Protein AF-A0A3N5PEW4-F1 (afdb_monomer_lite)

Secondary structure (DSSP, 8-state):
----PPPPPHHHHHHHHHHHHHHHHHHHHHHHHGGGS-SEEEEEE-TTS-EEEEEE--HHHHTHHHHHHHHHHHHHHHHHHHHHHHHHHT--SS--HHHHHHHHHHHHHHHHHHHHHHHHHHHHHHHHHHHHHHHHHT-SS--HHHHHHHHHHHHHHHHHHHHHHHHHTSS--------GGGEETTTEE--SS---SEEE-TTSSSEEEBTT-HHHHHHHHHHHIIIIIHHHHHHHHHHT-

Foldseek 3Di:
DDPPQDDQDPLLVVLVVLLVVLLVLLLVVLVVCLVLFDQKFQPDADPVFARPDIDGDDPLVLCLLSLVSVLLCVLLVVQLVVLSVVLRVLDDPDQDPLNVLSNVLSSLVSSLSSNLSSLVSNLSSLVSVQSSVCRNVVGDDSDDVNVVSVVVSVVVNVVSVVVSQVSLPPVQPPQPCDPCVQDPPQFAGEDLPDPDQWHQGPVSGDIHGHPNDPVNVVSVVVSCCSNPVVSVVSVCVSRVD

Structure (mmCIF, N/CA/C/O backbone):
data_AF-A0A3N5PEW4-F1
#
_entry.id   AF-A0A3N5PEW4-F1
#
loop_
_atom_site.group_PDB
_atom_site.id
_atom_site.type_symbol
_atom_site.label_atom_id
_atom_site.label_alt_id
_atom_site.label_comp_id
_atom_site.label_asym_id
_atom_site.label_entity_id
_atom_site.label_seq_id
_atom_site.pdbx_PDB_ins_code
_atom_site.Cartn_x
_atom_site.Cartn_y
_atom_site.Cartn_z
_atom_site.occupancy
_atom_site.B_iso_or_equiv
_atom_site.auth_seq_id
_atom_site.auth_comp_id
_atom_site.auth_asym_id
_atom_site.auth_atom_id
_atom_site.pdbx_PDB_model_num
ATOM 1 N N . MET A 1 1 ? 0.145 23.133 33.705 1.00 36.31 1 MET A N 1
ATOM 2 C CA . MET A 1 1 ? -0.109 21.674 33.757 1.00 36.31 1 MET A CA 1
ATOM 3 C C . MET A 1 1 ? -0.030 21.116 32.338 1.00 36.31 1 MET A C 1
ATOM 5 O O . MET A 1 1 ? -0.973 21.253 31.570 1.00 36.31 1 MET A O 1
ATOM 9 N N . ILE A 1 2 ? 1.135 20.597 31.940 1.00 36.56 2 ILE A N 1
ATOM 10 C CA . ILE A 1 2 ? 1.383 20.111 30.574 1.00 36.56 2 ILE A CA 1
ATOM 11 C C . ILE A 1 2 ? 0.463 18.908 30.330 1.00 36.56 2 ILE A C 1
ATOM 13 O O . ILE A 1 2 ? 0.595 17.880 30.999 1.00 36.56 2 ILE A O 1
ATOM 17 N N . LYS A 1 3 ? -0.501 19.036 29.406 1.00 39.94 3 LYS A N 1
ATOM 18 C CA . LYS A 1 3 ? -1.305 17.907 28.917 1.00 39.94 3 LYS A CA 1
ATOM 19 C C . LYS A 1 3 ? -0.317 16.845 28.429 1.00 39.94 3 LYS A C 1
ATOM 21 O O . LYS A 1 3 ? 0.238 16.990 27.349 1.00 39.94 3 LYS A O 1
ATOM 26 N N . ARG A 1 4 ? -0.078 15.784 29.215 1.00 42.97 4 ARG A N 1
ATOM 27 C CA . ARG A 1 4 ? 0.597 14.570 28.726 1.00 42.97 4 ARG A CA 1
ATOM 28 C C . ARG A 1 4 ? -0.186 14.103 27.499 1.00 42.97 4 ARG A C 1
ATOM 30 O O . ARG A 1 4 ? -1.317 13.636 27.649 1.00 42.97 4 ARG A O 1
ATOM 37 N N . ILE A 1 5 ? 0.374 14.348 26.319 1.00 50.00 5 ILE A N 1
ATOM 38 C CA . ILE A 1 5 ? -0.124 13.884 25.027 1.00 50.00 5 ILE A CA 1
ATOM 39 C C . ILE A 1 5 ? 0.005 12.363 25.070 1.00 50.00 5 ILE A C 1
ATOM 41 O O . ILE A 1 5 ? 1.109 11.850 25.271 1.00 50.00 5 ILE A O 1
ATOM 45 N N . TYR A 1 6 ? -1.110 11.640 24.962 1.00 53.56 6 TYR A N 1
ATOM 46 C CA . TYR A 1 6 ? -1.037 10.190 24.807 1.00 53.56 6 TYR A CA 1
ATOM 47 C C . TYR A 1 6 ? -0.422 9.900 23.442 1.00 53.56 6 TYR A C 1
ATOM 49 O O . TYR A 1 6 ? -0.909 10.374 22.416 1.00 53.56 6 TYR A O 1
ATOM 57 N N . ARG A 1 7 ? 0.712 9.199 23.466 1.00 65.44 7 ARG A N 1
ATOM 58 C CA . ARG A 1 7 ? 1.509 8.906 22.279 1.00 65.44 7 ARG A CA 1
ATOM 59 C C . ARG A 1 7 ? 0.838 7.778 21.483 1.00 65.44 7 ARG A C 1
ATOM 61 O O . ARG A 1 7 ? 0.265 6.883 22.109 1.00 65.44 7 ARG A O 1
ATOM 68 N N . PRO A 1 8 ? 0.893 7.810 20.139 1.00 76.50 8 PRO A N 1
ATOM 69 C CA . PRO A 1 8 ? 0.523 6.657 19.322 1.00 76.50 8 PRO A CA 1
ATOM 70 C C . PRO A 1 8 ? 1.253 5.399 19.811 1.00 76.50 8 PRO A C 1
ATOM 72 O O . PRO A 1 8 ? 2.342 5.491 20.388 1.00 76.50 8 PRO A O 1
ATOM 75 N N . THR A 1 9 ? 0.646 4.227 19.607 1.00 83.38 9 THR A N 1
ATOM 76 C CA . THR A 1 9 ? 1.264 2.961 20.018 1.00 83.38 9 THR A CA 1
ATOM 77 C C . THR A 1 9 ? 2.584 2.747 19.275 1.00 83.38 9 THR A C 1
ATOM 79 O O . THR A 1 9 ? 2.791 3.280 18.181 1.00 83.38 9 THR A O 1
ATOM 82 N N . SER A 1 10 ? 3.489 1.95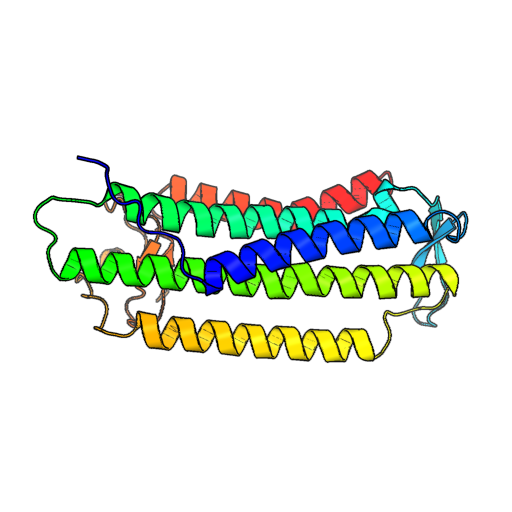1 19.849 1.00 87.00 10 SER A N 1
ATOM 83 C CA . SER A 1 10 ? 4.760 1.606 19.196 1.00 87.00 10 SER A CA 1
ATOM 84 C C . SER A 1 10 ? 4.546 0.962 17.825 1.00 87.00 10 SER A C 1
ATOM 86 O O . SER A 1 10 ? 5.296 1.247 16.900 1.00 87.00 10 SER A O 1
ATOM 88 N N . LEU A 1 11 ? 3.488 0.163 17.668 1.00 87.25 11 LEU A N 1
ATOM 89 C CA . LEU A 1 11 ? 3.113 -0.461 16.398 1.00 87.25 11 LEU A CA 1
ATOM 90 C C . LEU A 1 11 ? 2.545 0.540 15.384 1.00 87.25 11 LEU A C 1
ATOM 92 O O . LEU A 1 11 ? 2.833 0.428 14.197 1.00 87.25 11 LEU A O 1
ATOM 96 N N . THR A 1 12 ? 1.801 1.555 15.836 1.00 88.94 12 THR A N 1
ATOM 97 C CA . THR A 1 12 ? 1.366 2.661 14.966 1.00 88.94 12 THR A CA 1
ATOM 98 C C . THR A 1 12 ? 2.580 3.428 14.441 1.00 88.94 12 THR A C 1
ATOM 100 O O . THR A 1 12 ? 2.690 3.685 13.244 1.00 88.94 12 THR A O 1
ATOM 103 N N . LEU A 1 13 ? 3.525 3.753 15.330 1.00 91.12 13 LEU A N 1
ATOM 104 C CA . LEU A 1 13 ? 4.777 4.423 14.971 1.00 91.12 13 LEU A CA 1
ATOM 105 C C . LEU A 1 13 ? 5.636 3.569 14.034 1.00 91.12 13 LEU A C 1
ATOM 107 O O . LEU A 1 13 ? 6.176 4.099 13.067 1.00 91.12 13 LEU A O 1
ATOM 111 N N . LEU A 1 14 ? 5.718 2.260 14.288 1.00 93.38 14 LEU A N 1
ATOM 112 C CA . LEU A 1 14 ? 6.386 1.307 13.407 1.00 93.38 14 LEU A CA 1
ATOM 113 C C . LEU A 1 14 ? 5.752 1.319 12.015 1.00 93.38 14 LEU A C 1
ATOM 115 O O . LEU A 1 14 ? 6.472 1.467 11.037 1.00 93.38 14 LEU A O 1
ATOM 119 N N . GLY A 1 15 ? 4.420 1.246 11.922 1.00 92.38 15 GLY A N 1
ATOM 120 C CA . GLY A 1 15 ? 3.710 1.305 10.645 1.00 92.38 15 GLY A CA 1
ATOM 121 C C . GLY A 1 15 ? 4.015 2.587 9.866 1.00 92.38 15 GLY A C 1
ATOM 122 O O . GLY A 1 15 ? 4.364 2.527 8.689 1.00 92.38 15 GLY A O 1
ATOM 123 N N . VAL A 1 16 ? 3.977 3.747 10.529 1.00 94.06 16 VAL A N 1
ATOM 124 C CA . VAL A 1 16 ? 4.334 5.037 9.909 1.00 94.06 16 VAL A CA 1
ATOM 125 C C . VAL A 1 16 ? 5.795 5.058 9.449 1.00 94.06 16 VAL A C 1
ATOM 127 O O . VAL A 1 16 ? 6.074 5.475 8.325 1.00 94.06 16 VAL A O 1
ATOM 130 N N . ALA A 1 17 ? 6.727 4.579 10.274 1.00 95.94 17 ALA A N 1
ATOM 131 C CA . ALA A 1 17 ? 8.140 4.502 9.912 1.00 95.94 17 ALA A CA 1
ATOM 132 C C . ALA A 1 17 ? 8.368 3.581 8.702 1.00 95.94 17 ALA A C 1
ATOM 134 O O . ALA A 1 17 ? 9.095 3.950 7.781 1.00 95.94 17 ALA A O 1
ATOM 135 N N . THR A 1 18 ? 7.700 2.424 8.657 1.00 96.19 18 THR A N 1
ATOM 136 C CA . THR A 1 18 ? 7.747 1.495 7.520 1.00 96.19 18 THR A CA 1
ATOM 137 C C . THR A 1 18 ? 7.199 2.130 6.245 1.00 96.19 18 THR A C 1
ATOM 139 O O . THR A 1 18 ? 7.818 1.977 5.198 1.00 96.19 18 THR A O 1
ATOM 142 N N . ILE A 1 19 ? 6.093 2.880 6.313 1.00 96.81 19 ILE A N 1
ATOM 143 C CA . ILE A 1 19 ? 5.529 3.608 5.161 1.00 96.81 19 ILE A CA 1
ATOM 144 C C . ILE A 1 19 ? 6.549 4.604 4.599 1.00 96.81 19 ILE A C 1
ATOM 146 O O . ILE A 1 19 ? 6.823 4.594 3.400 1.00 96.81 19 ILE A O 1
ATOM 150 N N . ILE A 1 20 ? 7.147 5.432 5.463 1.00 97.38 20 ILE A N 1
ATOM 151 C CA . ILE A 1 20 ? 8.135 6.443 5.055 1.00 97.38 20 ILE A CA 1
ATOM 152 C C . ILE A 1 20 ? 9.374 5.775 4.448 1.00 97.38 20 ILE A C 1
ATOM 154 O O . ILE A 1 20 ? 9.846 6.199 3.390 1.00 97.38 20 ILE A O 1
ATOM 158 N N . ALA A 1 21 ? 9.881 4.717 5.087 1.00 97.88 21 ALA A N 1
ATOM 159 C CA . ALA A 1 21 ? 11.038 3.973 4.604 1.00 97.88 21 ALA A CA 1
ATOM 160 C C . ALA A 1 21 ? 10.758 3.301 3.251 1.00 97.88 21 ALA A C 1
ATOM 162 O O . ALA A 1 21 ? 11.583 3.390 2.344 1.00 97.88 21 ALA A O 1
ATOM 163 N N . ALA A 1 22 ? 9.582 2.687 3.087 1.00 97.75 22 ALA A N 1
ATOM 164 C CA . ALA A 1 22 ? 9.178 2.035 1.847 1.00 97.75 22 ALA A CA 1
ATOM 165 C C . ALA A 1 22 ? 9.058 3.034 0.690 1.00 97.75 22 ALA A C 1
ATOM 167 O O . ALA A 1 22 ? 9.625 2.787 -0.373 1.00 97.75 22 ALA A O 1
ATOM 168 N N . ILE A 1 23 ? 8.393 4.176 0.899 1.00 98.25 23 ILE A N 1
ATOM 169 C CA . ILE A 1 23 ? 8.276 5.235 -0.117 1.00 98.25 23 ILE A CA 1
ATOM 170 C C . ILE A 1 23 ? 9.661 5.760 -0.502 1.00 98.25 23 ILE A C 1
ATOM 172 O O . ILE A 1 23 ? 10.005 5.794 -1.682 1.00 98.25 23 ILE A O 1
ATOM 176 N N . SER A 1 24 ? 10.485 6.108 0.488 1.00 98.19 24 SER A N 1
ATOM 177 C CA . SER A 1 24 ? 11.827 6.656 0.247 1.00 98.19 24 SER A CA 1
ATOM 178 C C . SER A 1 24 ? 12.721 5.661 -0.496 1.00 98.19 24 SER A C 1
ATOM 180 O O . SER A 1 24 ? 13.389 6.027 -1.462 1.00 98.19 24 SER A O 1
ATOM 182 N N . GLY A 1 25 ? 12.694 4.387 -0.092 1.00 98.00 25 GLY A N 1
ATOM 183 C CA . GLY A 1 25 ? 13.442 3.318 -0.750 1.00 98.00 25 GLY A CA 1
ATOM 184 C C . GLY A 1 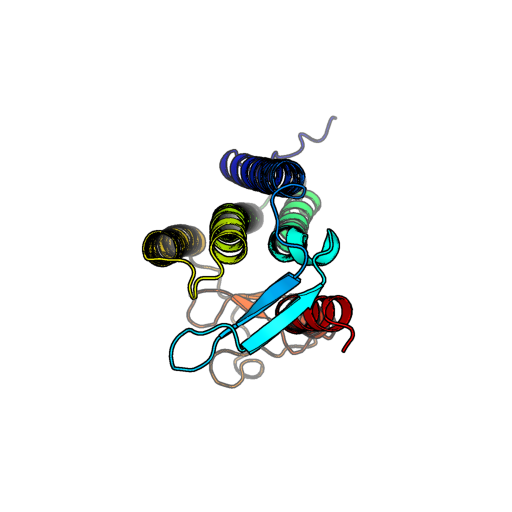25 ? 12.965 3.057 -2.178 1.00 98.00 25 GLY A C 1
ATOM 185 O O . GLY A 1 25 ? 13.787 2.875 -3.070 1.00 98.00 25 GLY A O 1
ATOM 186 N N . THR A 1 26 ? 11.652 3.111 -2.416 1.00 98.06 26 THR A N 1
ATOM 187 C CA . THR A 1 26 ? 11.056 2.930 -3.750 1.00 98.06 26 THR A CA 1
ATOM 188 C C . THR A 1 26 ? 11.459 4.066 -4.690 1.00 98.06 26 THR A C 1
ATOM 190 O O . THR A 1 26 ? 11.905 3.808 -5.807 1.00 98.06 26 THR A O 1
ATOM 193 N N . ILE A 1 27 ? 11.389 5.318 -4.224 1.00 97.94 27 ILE A N 1
ATOM 194 C CA . ILE A 1 27 ? 11.850 6.494 -4.978 1.00 97.94 27 ILE A CA 1
ATOM 195 C C . ILE A 1 27 ? 13.339 6.362 -5.315 1.00 97.94 27 ILE A C 1
ATOM 197 O O . ILE A 1 27 ? 13.714 6.480 -6.481 1.00 97.94 27 ILE A O 1
ATOM 201 N N . GLY A 1 28 ? 14.182 6.080 -4.316 1.00 97.38 28 GLY A N 1
ATOM 202 C CA . GLY A 1 28 ? 15.626 5.935 -4.513 1.00 97.38 28 GLY A CA 1
ATOM 203 C C . GLY A 1 28 ? 15.976 4.816 -5.495 1.00 97.38 28 GLY A C 1
ATOM 204 O O . GLY A 1 28 ? 16.810 5.008 -6.379 1.00 97.38 28 GLY A O 1
ATOM 205 N N . TYR A 1 29 ? 15.292 3.674 -5.393 1.00 97.56 29 TYR A N 1
ATOM 206 C CA . TYR A 1 29 ? 15.468 2.549 -6.306 1.00 97.56 29 TYR A CA 1
ATOM 207 C C . TYR A 1 29 ? 15.093 2.907 -7.750 1.00 97.56 29 TYR A C 1
ATOM 209 O O . TYR A 1 29 ? 15.888 2.669 -8.660 1.00 97.56 29 TYR A O 1
ATOM 217 N N . ILE A 1 30 ? 13.919 3.512 -7.968 1.00 96.50 30 ILE A N 1
ATOM 218 C CA . ILE A 1 30 ? 13.454 3.879 -9.314 1.00 96.50 30 ILE A CA 1
ATOM 219 C C . ILE A 1 30 ? 14.383 4.920 -9.937 1.00 96.50 30 ILE A C 1
ATOM 221 O O . ILE A 1 30 ? 14.814 4.736 -11.072 1.00 96.50 30 ILE A O 1
ATOM 225 N N . ILE A 1 31 ? 14.750 5.974 -9.202 1.00 95.75 31 ILE A N 1
ATOM 226 C CA . ILE A 1 31 ? 15.661 7.013 -9.706 1.00 95.75 31 ILE A CA 1
ATOM 227 C C . ILE A 1 31 ? 17.029 6.413 -10.053 1.00 95.75 31 ILE A C 1
ATOM 229 O O . ILE A 1 31 ? 17.570 6.708 -11.115 1.00 95.75 31 ILE A O 1
ATOM 233 N N . GLY A 1 32 ? 17.562 5.523 -9.210 1.00 96.25 32 GLY A N 1
ATOM 234 C CA . GLY A 1 32 ? 18.841 4.855 -9.466 1.00 96.25 32 GLY A CA 1
ATOM 235 C C . GLY A 1 32 ? 18.823 3.914 -10.676 1.00 96.25 32 GLY A C 1
ATOM 236 O O . GLY A 1 32 ? 19.865 3.676 -11.283 1.00 96.25 32 GLY A O 1
ATOM 237 N N . ARG A 1 33 ? 17.653 3.380 -11.051 1.00 95.25 33 ARG A N 1
ATOM 238 C CA . ARG A 1 33 ? 17.483 2.489 -12.211 1.00 95.25 33 ARG A CA 1
ATOM 239 C C . ARG A 1 33 ? 16.970 3.188 -13.465 1.00 95.25 33 ARG A C 1
ATOM 241 O O . ARG A 1 33 ? 17.093 2.611 -14.542 1.00 95.25 33 ARG A O 1
ATOM 248 N N . ALA A 1 34 ? 16.458 4.411 -13.353 1.00 91.31 34 ALA A N 1
ATOM 249 C CA . ALA A 1 34 ? 15.891 5.162 -14.467 1.00 91.31 34 ALA A CA 1
ATOM 250 C C . ALA A 1 34 ? 16.826 5.285 -15.691 1.00 91.31 34 ALA A C 1
ATOM 252 O O . ALA A 1 34 ? 16.330 5.107 -16.801 1.00 91.31 34 ALA A O 1
ATOM 253 N N . PRO A 1 35 ? 18.156 5.491 -15.549 1.00 92.25 35 PRO A N 1
ATOM 254 C CA . PRO A 1 35 ? 19.057 5.561 -16.705 1.00 92.25 35 PRO A CA 1
ATOM 255 C C . PRO A 1 35 ? 19.196 4.246 -17.485 1.00 92.25 35 PRO A C 1
ATOM 257 O O . PRO A 1 35 ? 19.596 4.262 -18.643 1.00 92.25 35 PRO A O 1
ATOM 260 N N . ALA A 1 36 ? 18.893 3.111 -16.849 1.00 91.62 36 ALA A N 1
ATOM 261 C CA . ALA A 1 36 ? 18.979 1.781 -17.447 1.00 91.62 36 ALA A CA 1
ATOM 262 C C . ALA A 1 36 ? 17.628 1.288 -17.993 1.00 91.62 36 ALA A C 1
ATOM 264 O O . ALA A 1 36 ? 17.507 0.112 -18.342 1.00 91.62 36 ALA A O 1
ATOM 265 N N . LEU A 1 37 ? 16.599 2.141 -18.007 1.00 93.25 37 LEU A N 1
ATOM 266 C CA . LEU A 1 37 ? 15.317 1.813 -18.617 1.00 93.25 37 LEU A CA 1
ATOM 267 C C . LEU A 1 37 ? 15.388 1.997 -20.140 1.00 93.25 37 LEU A C 1
ATOM 269 O O . LEU A 1 37 ? 16.001 2.957 -20.614 1.00 93.25 37 LEU A O 1
ATOM 273 N N . PRO A 1 38 ? 14.733 1.121 -20.920 1.00 93.50 38 PRO A N 1
ATOM 274 C CA . PRO A 1 38 ? 14.576 1.334 -22.353 1.00 93.50 38 PRO A CA 1
ATOM 275 C C . PRO A 1 38 ? 13.818 2.634 -22.657 1.00 93.50 38 PRO A C 1
ATOM 277 O O . PRO A 1 38 ? 13.021 3.107 -21.849 1.00 93.50 38 PRO A O 1
ATOM 280 N N . SER A 1 39 ? 14.021 3.200 -23.851 1.00 93.12 39 SER A N 1
ATOM 281 C CA . SER A 1 39 ? 13.349 4.440 -24.282 1.00 93.12 39 SER A CA 1
ATOM 282 C C . SER A 1 39 ? 11.830 4.290 -24.448 1.00 93.12 39 SER A C 1
ATOM 284 O O . SER A 1 39 ? 11.098 5.283 -24.393 1.00 93.12 39 SER A O 1
ATOM 286 N N . VAL A 1 40 ? 11.358 3.055 -24.629 1.00 93.94 40 VAL A N 1
ATOM 287 C CA . VAL A 1 40 ? 9.947 2.674 -24.698 1.00 93.94 40 VAL A CA 1
ATOM 288 C C . VAL A 1 40 ? 9.669 1.547 -23.712 1.00 93.94 40 VAL A C 1
ATOM 290 O O . VAL A 1 40 ? 10.457 0.616 -23.591 1.00 93.94 40 VAL A O 1
ATOM 293 N N . LEU A 1 41 ? 8.556 1.636 -22.996 1.00 93.44 41 LEU A N 1
ATOM 294 C CA . LEU A 1 41 ? 8.159 0.685 -21.965 1.00 93.44 41 LEU A CA 1
ATOM 295 C C . LEU A 1 41 ? 6.919 -0.079 -22.435 1.00 93.44 41 LEU A C 1
ATOM 297 O O . LEU A 1 41 ? 5.955 0.569 -22.859 1.00 93.44 41 LEU A O 1
ATOM 301 N N . PRO A 1 42 ? 6.902 -1.419 -22.353 1.00 92.00 42 PRO A N 1
ATOM 302 C CA . PRO A 1 42 ? 5.697 -2.188 -22.620 1.00 92.00 42 PRO A CA 1
ATOM 303 C C . PRO A 1 42 ? 4.658 -1.931 -21.522 1.00 92.00 42 PRO A C 1
ATOM 305 O O . PRO A 1 42 ? 4.972 -1.941 -20.325 1.00 92.00 42 PRO A O 1
ATOM 308 N N . VAL A 1 43 ? 3.417 -1.685 -21.942 1.00 88.81 43 VAL A N 1
ATOM 309 C CA . VAL A 1 43 ? 2.259 -1.441 -21.058 1.00 88.81 43 VAL A CA 1
ATOM 310 C C . VAL A 1 43 ? 1.136 -2.453 -21.262 1.00 88.81 43 VAL A C 1
ATOM 312 O O . VAL A 1 43 ? 0.244 -2.551 -20.423 1.00 88.81 43 VAL A O 1
ATOM 315 N N . HIS A 1 44 ? 1.186 -3.214 -22.354 1.00 88.38 44 HIS A N 1
ATOM 316 C CA . HIS A 1 44 ? 0.279 -4.314 -22.645 1.00 88.38 44 HIS A CA 1
ATOM 317 C C . HIS A 1 44 ? 1.061 -5.450 -23.306 1.00 88.38 44 HIS A C 1
ATOM 319 O O . HIS A 1 44 ? 2.066 -5.211 -23.982 1.00 88.38 44 HIS A O 1
ATOM 325 N N . PHE A 1 45 ? 0.596 -6.668 -23.059 1.00 87.94 45 PHE A N 1
ATOM 326 C CA . PHE A 1 45 ? 1.087 -7.886 -23.679 1.00 87.94 45 PHE A CA 1
ATOM 327 C C . PHE A 1 45 ? -0.125 -8.643 -24.211 1.00 87.94 45 PHE A C 1
ATOM 329 O O . PHE A 1 45 ? -1.163 -8.685 -23.543 1.00 87.94 45 PHE A O 1
ATOM 336 N N . ASP A 1 46 ? -0.001 -9.223 -25.396 1.00 89.06 46 ASP A N 1
ATOM 337 C CA . ASP A 1 46 ? -1.041 -10.065 -25.968 1.00 89.06 46 ASP A CA 1
ATOM 338 C C . ASP A 1 46 ? -1.164 -11.412 -25.224 1.00 89.06 46 ASP A C 1
ATOM 340 O O . ASP A 1 46 ? -0.510 -11.684 -24.214 1.00 89.06 46 ASP A O 1
ATOM 344 N N . HIS A 1 47 ? -2.050 -12.272 -25.719 1.00 89.31 47 HIS A N 1
ATOM 345 C CA . HIS A 1 47 ? -2.307 -13.596 -25.154 1.00 89.31 47 HIS A CA 1
ATOM 346 C C . HIS A 1 47 ? -1.125 -14.571 -25.295 1.00 89.31 47 HIS A C 1
ATOM 348 O O . HIS A 1 47 ? -1.081 -15.564 -24.569 1.00 89.31 47 HIS A O 1
ATOM 354 N N . GLU A 1 48 ? -0.172 -14.290 -26.186 1.00 90.00 48 GLU A N 1
ATOM 355 C CA . GLU A 1 48 ? 1.073 -15.047 -26.345 1.00 90.00 48 GLU A CA 1
ATOM 356 C C . GLU A 1 48 ? 2.192 -14.503 -25.436 1.00 90.00 48 GLU A C 1
ATOM 358 O O . GLU A 1 48 ? 3.266 -15.097 -25.337 1.00 90.00 48 GLU A O 1
ATOM 363 N N . GLY A 1 49 ? 1.935 -13.402 -24.717 1.00 85.06 49 GLY A N 1
ATOM 364 C CA . GLY A 1 49 ? 2.894 -12.752 -23.827 1.00 85.06 49 GLY A CA 1
ATOM 365 C C . GLY A 1 49 ? 3.862 -11.818 -24.553 1.00 85.06 49 GLY A C 1
ATOM 366 O O . GLY A 1 49 ? 4.875 -11.421 -23.971 1.00 85.06 49 GLY A O 1
ATOM 367 N N . ILE A 1 50 ? 3.566 -11.451 -25.801 1.00 88.81 50 ILE A N 1
ATOM 368 C CA . ILE A 1 50 ? 4.377 -10.545 -26.611 1.00 88.81 50 ILE A CA 1
ATOM 369 C C . ILE A 1 50 ? 3.894 -9.113 -26.382 1.00 88.81 50 ILE A C 1
ATOM 371 O O . ILE A 1 50 ? 2.698 -8.830 -26.355 1.00 88.81 50 ILE A O 1
ATOM 375 N N . ALA A 1 51 ? 4.835 -8.190 -26.180 1.00 90.44 51 ALA A N 1
ATOM 376 C CA . ALA A 1 51 ? 4.504 -6.783 -26.004 1.00 90.44 51 ALA A CA 1
ATOM 377 C C . ALA A 1 51 ? 3.991 -6.182 -27.322 1.00 90.44 51 ALA A C 1
ATOM 379 O O . ALA A 1 51 ? 4.733 -6.095 -28.301 1.00 90.44 51 ALA A O 1
ATOM 380 N N . ASP A 1 52 ? 2.740 -5.728 -27.326 1.00 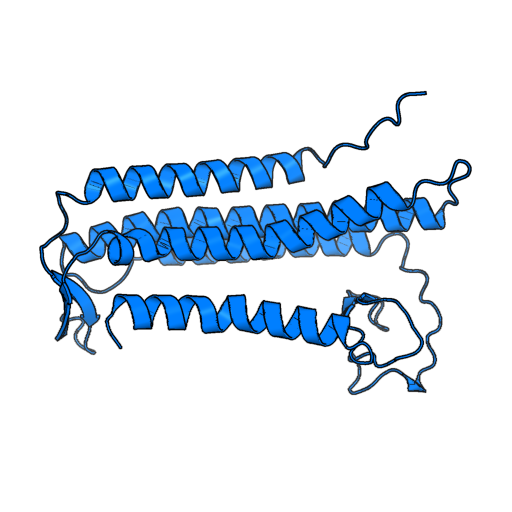90.62 52 ASP A N 1
ATOM 381 C CA . ASP A 1 52 ? 2.051 -5.158 -28.489 1.00 90.62 52 ASP A CA 1
ATOM 382 C C . ASP A 1 52 ? 1.726 -3.660 -28.312 1.00 90.62 52 ASP A C 1
ATOM 384 O O . ASP A 1 52 ? 1.519 -2.945 -29.296 1.00 90.62 52 ASP A O 1
ATOM 388 N N . ARG A 1 53 ? 1.741 -3.145 -27.072 1.00 90.75 53 ARG A N 1
ATOM 389 C CA . ARG A 1 53 ? 1.552 -1.720 -26.759 1.00 90.75 53 ARG A CA 1
ATOM 390 C C . ARG A 1 53 ? 2.690 -1.166 -25.917 1.00 90.75 53 ARG A C 1
ATOM 392 O O . ARG A 1 53 ? 3.033 -1.698 -24.859 1.00 90.75 53 ARG A O 1
ATOM 399 N N . PHE A 1 54 ? 3.189 -0.010 -26.343 1.00 92.69 54 PHE A N 1
ATOM 400 C CA . PHE A 1 54 ? 4.325 0.667 -25.732 1.00 92.69 54 PHE A CA 1
ATOM 401 C C . PHE A 1 54 ? 4.018 2.132 -25.444 1.00 92.69 54 PHE A C 1
ATOM 403 O O . PHE A 1 54 ? 3.256 2.778 -26.162 1.00 92.69 54 PHE A O 1
ATOM 410 N N . VAL A 1 55 ? 4.676 2.668 -24.423 1.00 92.69 55 VAL A N 1
ATOM 411 C CA . VAL A 1 55 ? 4.682 4.097 -24.101 1.00 92.69 55 VAL A CA 1
ATOM 412 C C . VAL A 1 55 ? 6.119 4.605 -24.038 1.00 92.69 55 VAL A C 1
ATOM 414 O O . VAL A 1 55 ? 7.037 3.854 -23.713 1.00 92.69 55 VAL A O 1
ATOM 417 N N . ARG A 1 56 ? 6.347 5.886 -24.331 1.00 94.00 56 ARG A N 1
ATOM 418 C CA . ARG A 1 56 ? 7.669 6.499 -24.143 1.00 94.00 56 ARG A CA 1
ATOM 419 C C . ARG A 1 56 ? 8.024 6.516 -22.658 1.00 94.00 56 ARG A C 1
ATOM 421 O O . ARG A 1 56 ? 7.228 6.971 -21.841 1.00 94.00 56 ARG A O 1
ATOM 428 N N . ALA A 1 57 ? 9.229 6.070 -22.317 1.00 91.69 57 ALA A N 1
ATOM 429 C CA . ALA A 1 57 ? 9.708 6.117 -20.945 1.00 91.69 57 ALA A CA 1
ATOM 430 C C . ALA A 1 57 ? 9.760 7.562 -20.433 1.00 91.69 57 ALA A C 1
ATOM 432 O O . ALA A 1 57 ? 10.250 8.472 -21.105 1.00 91.69 57 ALA A O 1
ATOM 433 N N . SER A 1 58 ? 9.257 7.768 -19.221 1.00 91.56 58 SER A N 1
ATOM 434 C CA . SER A 1 58 ? 9.337 9.041 -18.514 1.00 91.56 58 SER A CA 1
ATOM 435 C C . SER A 1 58 ? 9.361 8.791 -17.008 1.00 91.56 58 SER A C 1
ATOM 437 O O . SER A 1 58 ? 8.859 7.769 -16.533 1.00 91.56 58 SER A O 1
ATOM 439 N N . TYR A 1 59 ? 9.931 9.725 -16.241 1.00 90.75 59 TYR A N 1
ATOM 440 C CA . TYR A 1 59 ? 9.951 9.620 -14.778 1.00 90.75 59 TYR A CA 1
ATOM 441 C C . TYR A 1 59 ? 8.552 9.436 -14.171 1.00 90.75 59 TYR A C 1
ATOM 443 O O . TYR A 1 59 ? 8.402 8.555 -13.326 1.00 90.75 59 TYR A O 1
ATOM 451 N N . PRO A 1 60 ? 7.510 10.178 -14.598 1.00 89.88 60 PRO A N 1
ATOM 452 C CA . PRO A 1 60 ? 6.169 9.989 -14.055 1.00 89.88 60 PRO A CA 1
ATOM 453 C C . PRO A 1 60 ? 5.595 8.581 -14.285 1.00 89.88 60 PRO A C 1
ATOM 455 O O . PRO A 1 60 ? 4.949 8.050 -13.383 1.00 89.88 60 PRO A O 1
ATOM 458 N N . ILE A 1 61 ? 5.883 7.955 -15.434 1.00 89.50 61 ILE A N 1
ATOM 459 C CA . ILE A 1 61 ? 5.477 6.570 -15.739 1.00 89.50 61 ILE A CA 1
ATOM 460 C C . ILE A 1 61 ? 6.266 5.573 -14.884 1.00 89.50 61 ILE A C 1
ATOM 462 O O . ILE A 1 61 ? 5.688 4.666 -14.288 1.00 89.50 61 ILE A O 1
ATOM 466 N N . ALA A 1 62 ? 7.581 5.763 -14.758 1.00 91.62 62 ALA A N 1
ATOM 467 C CA . ALA A 1 62 ? 8.417 4.896 -13.930 1.00 91.62 62 ALA A CA 1
ATOM 468 C C . ALA A 1 62 ? 8.028 4.955 -12.438 1.00 91.62 62 ALA A C 1
ATOM 470 O O . ALA A 1 62 ? 8.159 3.965 -11.722 1.00 91.62 62 ALA A O 1
ATOM 471 N N . LEU A 1 63 ? 7.513 6.101 -11.978 1.00 93.31 63 LEU A N 1
ATOM 472 C CA . LEU A 1 63 ? 7.101 6.358 -10.595 1.00 93.31 63 LEU A CA 1
ATOM 473 C C . LEU A 1 63 ? 5.653 5.945 -10.272 1.00 93.31 63 LEU A C 1
ATOM 475 O O . LEU A 1 63 ? 5.200 6.210 -9.160 1.00 93.31 63 LEU A O 1
ATOM 479 N N . VAL A 1 64 ? 4.929 5.254 -11.162 1.00 90.06 64 VAL A N 1
ATOM 480 C CA . VAL A 1 64 ? 3.568 4.738 -10.881 1.00 90.06 64 VAL A CA 1
ATOM 481 C C . VAL A 1 64 ? 3.446 4.019 -9.525 1.00 90.06 64 VAL A C 1
ATOM 483 O O . VAL A 1 64 ? 2.527 4.356 -8.774 1.00 90.06 64 VAL A O 1
ATOM 486 N N . PRO A 1 65 ? 4.367 3.118 -9.122 1.00 92.38 65 PRO A N 1
ATOM 487 C CA . PRO A 1 65 ? 4.307 2.496 -7.797 1.00 92.38 65 PRO A CA 1
ATOM 488 C C . PRO A 1 65 ? 4.375 3.507 -6.647 1.00 92.38 65 PRO A C 1
ATOM 490 O O . PRO A 1 65 ? 3.691 3.336 -5.642 1.00 92.38 65 PRO A O 1
ATOM 493 N N . VAL A 1 66 ? 5.147 4.587 -6.801 1.00 95.94 66 VAL A N 1
ATOM 494 C CA . VAL A 1 66 ? 5.258 5.661 -5.801 1.00 95.94 66 VAL A CA 1
ATOM 495 C C . VAL A 1 66 ? 3.960 6.452 -5.718 1.00 95.94 66 VAL A C 1
ATOM 497 O O . VAL A 1 66 ? 3.503 6.744 -4.615 1.00 95.94 66 VAL A O 1
ATOM 500 N N . TRP A 1 67 ? 3.319 6.754 -6.850 1.00 91.88 67 TRP A N 1
ATOM 501 C CA . TRP A 1 67 ? 2.007 7.403 -6.845 1.00 91.88 67 TRP A CA 1
ATOM 502 C C . TRP A 1 67 ? 0.979 6.566 -6.080 1.00 91.88 67 TRP A C 1
ATOM 504 O O . TRP A 1 67 ? 0.293 7.095 -5.208 1.00 91.88 67 TRP A O 1
ATOM 514 N N . ILE A 1 68 ? 0.954 5.249 -6.310 1.00 88.31 68 ILE A N 1
ATOM 515 C CA . ILE A 1 68 ? 0.089 4.322 -5.569 1.00 88.31 68 ILE A CA 1
ATOM 516 C C . ILE A 1 68 ? 0.443 4.320 -4.074 1.00 88.31 68 ILE A C 1
ATOM 518 O O . ILE A 1 68 ? -0.455 4.406 -3.235 1.00 88.31 68 ILE A O 1
ATOM 522 N N . GLN A 1 69 ? 1.730 4.270 -3.713 1.00 94.81 69 GLN A N 1
ATOM 523 C CA . GLN A 1 69 ? 2.162 4.337 -2.313 1.00 94.81 69 GLN A CA 1
ATOM 524 C C . GLN A 1 69 ? 1.706 5.620 -1.623 1.00 94.81 69 GLN A C 1
ATOM 526 O O . GLN A 1 69 ? 1.200 5.551 -0.505 1.00 94.81 69 GLN A O 1
ATOM 531 N N . LEU A 1 70 ? 1.866 6.774 -2.276 1.00 95.06 70 LEU A N 1
ATOM 532 C CA . LEU A 1 70 ? 1.440 8.064 -1.740 1.00 95.06 70 LEU A CA 1
ATOM 533 C C . LEU A 1 70 ? -0.076 8.091 -1.551 1.00 95.06 70 LEU A C 1
ATOM 535 O O . LEU A 1 70 ? -0.538 8.455 -0.475 1.00 95.06 70 LEU A O 1
ATOM 539 N N . THR A 1 71 ? -0.850 7.621 -2.532 1.00 88.94 71 THR A N 1
ATOM 540 C CA . THR A 1 71 ? -2.309 7.525 -2.415 1.00 88.94 71 THR A CA 1
ATOM 541 C C . THR A 1 71 ? -2.728 6.639 -1.241 1.00 88.94 71 THR A C 1
ATOM 543 O O . THR A 1 71 ? -3.527 7.068 -0.407 1.00 88.94 71 THR A O 1
ATOM 546 N N . LEU A 1 72 ? -2.164 5.433 -1.118 1.00 88.94 72 LEU A N 1
ATOM 547 C CA . LEU A 1 72 ? -2.460 4.524 -0.006 1.00 88.94 72 LEU A CA 1
ATOM 548 C C . LEU A 1 72 ? -2.058 5.137 1.343 1.00 88.94 72 LEU A C 1
ATOM 550 O O . LEU A 1 72 ? -2.843 5.109 2.292 1.00 88.94 72 LEU A O 1
ATOM 554 N N . ALA A 1 73 ? -0.865 5.730 1.427 1.00 93.12 73 ALA A N 1
ATOM 555 C CA . ALA A 1 73 ? -0.368 6.375 2.636 1.00 93.12 73 ALA A CA 1
ATOM 556 C C . ALA A 1 73 ? -1.252 7.556 3.058 1.00 93.12 73 ALA A C 1
ATOM 558 O O . ALA A 1 73 ? -1.560 7.691 4.241 1.00 93.12 73 ALA A O 1
ATOM 559 N N . THR A 1 74 ? -1.718 8.377 2.115 1.00 90.12 74 THR A N 1
ATOM 560 C CA . THR A 1 74 ? -2.645 9.480 2.394 1.00 90.12 74 THR A CA 1
ATOM 561 C C . THR A 1 74 ? -4.001 8.959 2.862 1.00 90.12 74 THR A C 1
ATOM 563 O O . THR A 1 74 ? -4.511 9.418 3.884 1.00 90.12 74 THR A O 1
ATOM 566 N N . VAL A 1 75 ? -4.586 7.978 2.173 1.00 86.44 75 VAL A N 1
ATOM 567 C CA . VAL A 1 75 ? -5.903 7.431 2.537 1.00 86.44 75 VAL A CA 1
ATOM 568 C C . VAL A 1 75 ? -5.864 6.792 3.922 1.00 86.44 75 VAL A C 1
ATOM 570 O O . VAL A 1 75 ? -6.622 7.180 4.806 1.00 86.44 75 VAL A O 1
ATOM 573 N N . PHE A 1 76 ? -4.954 5.857 4.171 1.00 87.81 76 PHE A N 1
ATOM 574 C CA . PHE A 1 76 ? -4.900 5.209 5.478 1.00 87.81 76 PHE A CA 1
ATOM 575 C C . PHE A 1 76 ? -4.372 6.136 6.575 1.00 87.81 76 PHE A C 1
ATOM 577 O O . PHE A 1 76 ? -4.855 6.084 7.707 1.00 87.81 76 PHE A O 1
ATOM 584 N N . GLY A 1 77 ? -3.423 7.015 6.249 1.00 87.62 77 GLY A N 1
ATOM 585 C CA . GLY A 1 77 ? -2.869 7.997 7.175 1.00 87.62 77 GLY A CA 1
ATOM 586 C C . GLY A 1 77 ? -3.906 9.014 7.640 1.00 87.62 77 GLY A C 1
ATOM 587 O O . GLY A 1 77 ? -3.939 9.345 8.823 1.00 87.62 77 GLY A O 1
ATOM 588 N N . THR A 1 78 ? -4.807 9.459 6.759 1.00 83.56 78 THR A N 1
ATOM 589 C CA . THR A 1 78 ? -5.919 10.342 7.148 1.00 83.56 78 THR A CA 1
ATOM 590 C C . THR A 1 78 ? -6.916 9.625 8.052 1.00 83.56 78 THR A C 1
ATOM 592 O O . THR A 1 78 ? -7.295 10.182 9.080 1.00 83.56 78 THR A O 1
ATOM 595 N N . ILE A 1 79 ? -7.284 8.375 7.753 1.00 81.25 79 ILE A N 1
ATOM 596 C CA . ILE A 1 79 ? -8.188 7.593 8.612 1.00 81.25 79 ILE A CA 1
ATOM 597 C C . ILE A 1 79 ? -7.558 7.373 9.996 1.00 81.25 79 ILE A C 1
ATOM 599 O O . ILE A 1 79 ? -8.184 7.679 11.014 1.00 81.25 79 ILE A O 1
ATOM 603 N N . ALA A 1 80 ? -6.308 6.905 10.052 1.00 84.25 80 ALA A N 1
ATOM 604 C CA . ALA A 1 80 ? -5.582 6.724 11.307 1.00 84.25 80 ALA A CA 1
ATOM 605 C C . ALA A 1 80 ? -5.424 8.055 12.063 1.00 84.25 80 ALA A C 1
ATOM 607 O O . ALA A 1 80 ? -5.673 8.118 13.266 1.00 84.25 80 ALA A O 1
ATOM 608 N N . GLY A 1 81 ? -5.095 9.140 11.359 1.00 79.19 81 GLY A N 1
ATOM 609 C CA . GLY A 1 81 ? -4.954 10.482 11.918 1.00 79.19 81 GLY A CA 1
ATOM 610 C C . GLY A 1 81 ? -6.247 11.015 12.532 1.00 79.19 81 GLY A C 1
ATOM 611 O O . GLY A 1 81 ? -6.220 11.538 13.644 1.00 79.19 81 GLY A O 1
ATOM 612 N N . VAL A 1 82 ? -7.393 10.822 11.871 1.00 78.38 82 VAL A N 1
ATOM 613 C CA . VAL A 1 82 ? -8.711 11.196 12.410 1.00 78.38 82 VAL A CA 1
ATOM 614 C C . VAL A 1 82 ? -9.024 10.400 13.674 1.00 78.38 82 VAL A C 1
ATOM 616 O O . VAL A 1 82 ? -9.473 10.982 14.664 1.00 78.38 82 VAL A O 1
ATOM 619 N N . LEU A 1 83 ? -8.765 9.089 13.684 1.00 78.12 83 LEU A N 1
ATOM 620 C CA . LEU A 1 83 ? -8.976 8.255 14.869 1.00 78.12 83 LEU A CA 1
ATOM 621 C C . LEU A 1 83 ? -8.109 8.733 16.040 1.00 78.12 83 LEU A C 1
ATOM 623 O O . LEU A 1 83 ? -8.632 8.982 17.126 1.00 78.12 83 LEU A O 1
ATOM 627 N N . LEU A 1 84 ? -6.815 8.958 15.805 1.00 78.50 84 LEU A N 1
ATOM 628 C CA . LEU A 1 84 ? -5.886 9.478 16.810 1.00 78.50 84 LEU A CA 1
ATOM 629 C C . LEU A 1 84 ? -6.294 10.874 17.301 1.00 78.50 84 LEU A C 1
ATOM 631 O O . LEU A 1 84 ? -6.309 11.112 18.507 1.00 78.50 84 LEU A O 1
ATOM 635 N N . TYR A 1 85 ? -6.701 11.781 16.414 1.00 75.00 85 TYR A N 1
ATOM 636 C CA . TYR A 1 85 ? -7.182 13.110 16.795 1.00 75.00 85 TYR A CA 1
ATOM 637 C C . TYR A 1 85 ? -8.407 13.030 17.717 1.00 75.00 85 TYR A C 1
ATOM 639 O O . TYR A 1 85 ? -8.437 13.660 18.777 1.00 75.00 85 TYR A O 1
ATOM 647 N N . ARG A 1 86 ? -9.395 12.184 17.390 1.00 69.75 86 ARG A N 1
ATOM 648 C CA . ARG A 1 86 ? -10.595 12.008 18.229 1.00 69.75 86 ARG A CA 1
ATOM 649 C C . ARG A 1 86 ? -10.272 11.461 19.619 1.00 69.75 86 ARG A C 1
ATOM 651 O O . ARG A 1 86 ? -10.943 11.849 20.577 1.00 69.75 86 ARG A O 1
ATOM 658 N N . THR A 1 87 ? -9.236 10.628 19.756 1.00 67.19 87 THR A N 1
ATOM 659 C CA . THR A 1 87 ? -8.787 10.153 21.079 1.00 67.19 87 THR A CA 1
ATOM 660 C C . THR A 1 87 ? -8.242 11.272 21.965 1.00 67.19 87 THR A C 1
ATOM 662 O O . THR A 1 87 ? -8.357 11.187 23.186 1.00 67.19 87 THR A O 1
ATOM 665 N N . GLN A 1 88 ? -7.685 12.335 21.377 1.00 65.00 88 GLN A N 1
ATOM 666 C CA . GLN A 1 88 ? -7.083 13.442 22.124 1.00 65.00 88 GLN A CA 1
ATOM 667 C C . GLN A 1 88 ? -8.132 14.449 22.614 1.00 65.00 88 GLN A C 1
ATOM 669 O O . GLN A 1 88 ? -7.998 14.995 23.713 1.00 65.00 88 GLN A O 1
ATOM 674 N N . THR A 1 89 ? -9.190 14.675 21.830 1.00 57.06 89 THR A N 1
ATOM 675 C CA . THR A 1 89 ? -10.222 15.687 22.118 1.00 57.06 89 THR A CA 1
ATOM 676 C C . THR A 1 89 ? -11.215 15.253 23.206 1.00 57.06 89 THR A C 1
ATOM 678 O O . THR A 1 89 ? -11.775 16.105 23.887 1.00 57.06 89 THR A O 1
ATOM 681 N N . ARG A 1 90 ? -11.402 13.948 23.454 1.00 56.66 90 ARG A N 1
ATOM 682 C CA . ARG A 1 90 ? -12.349 13.413 24.464 1.00 56.66 90 ARG A CA 1
ATOM 683 C C . ARG A 1 90 ? -11.852 13.422 25.925 1.00 56.66 90 ARG A C 1
ATOM 685 O O . ARG A 1 90 ? -12.426 12.751 26.776 1.00 56.66 90 ARG A O 1
ATOM 692 N N . ARG A 1 91 ? -10.790 14.165 26.246 1.00 54.25 91 ARG A N 1
ATOM 693 C CA . ARG A 1 91 ? -10.190 14.167 27.591 1.00 54.25 91 ARG A CA 1
ATOM 694 C C . ARG A 1 91 ? -10.993 15.026 28.580 1.00 54.25 91 ARG A C 1
ATOM 696 O O . ARG A 1 91 ? -10.792 16.237 28.627 1.00 54.25 91 ARG A O 1
ATOM 703 N N . SER A 1 92 ? -11.807 14.390 29.421 1.00 53.06 92 SER A N 1
ATOM 704 C CA . SER A 1 92 ? -12.415 15.003 30.617 1.00 53.06 92 SER A CA 1
ATOM 705 C C . SER A 1 92 ? -11.602 14.676 31.877 1.00 53.06 92 SER A C 1
ATOM 707 O O . SER A 1 92 ? -10.949 13.636 31.941 1.00 53.06 92 SER A O 1
ATOM 709 N N . ALA A 1 93 ? -11.599 15.569 32.876 1.00 53.59 93 ALA A N 1
ATOM 710 C CA . ALA A 1 93 ? -10.835 15.397 34.125 1.00 53.59 93 ALA A CA 1
ATOM 711 C C . ALA A 1 93 ? -11.317 14.206 34.983 1.00 53.59 93 ALA A C 1
ATOM 713 O O . ALA A 1 93 ? -10.544 13.666 35.770 1.00 53.59 93 ALA A O 1
ATOM 714 N N . VAL A 1 94 ? -12.561 13.769 34.770 1.00 56.31 94 VAL A N 1
ATOM 715 C CA . VAL A 1 94 ? -13.140 12.519 35.269 1.00 56.31 94 VAL A CA 1
ATOM 716 C C . VAL A 1 94 ? -13.501 11.696 34.030 1.00 56.31 94 VAL A C 1
ATOM 718 O O . VAL A 1 94 ? -14.385 12.083 33.269 1.00 56.31 94 VAL A O 1
ATOM 721 N N . GLU A 1 95 ? -12.742 10.635 33.747 1.00 59.19 95 GLU A N 1
ATOM 722 C CA . GLU A 1 95 ? -12.942 9.795 32.558 1.00 59.19 95 GLU A CA 1
ATOM 723 C C . GLU A 1 95 ? -13.713 8.533 32.966 1.00 59.19 95 GLU A C 1
ATOM 725 O O . GLU A 1 95 ? -13.170 7.654 33.639 1.00 59.19 95 GLU A O 1
ATOM 730 N N . ASP A 1 96 ? -14.987 8.452 32.575 1.00 64.56 96 ASP A N 1
ATOM 731 C CA . ASP A 1 96 ? -15.805 7.255 32.781 1.00 64.56 96 ASP A CA 1
ATOM 732 C C . ASP A 1 96 ? -15.177 6.023 32.112 1.00 64.56 96 ASP A C 1
ATOM 734 O O . ASP A 1 96 ? -14.555 6.109 31.045 1.00 64.56 96 ASP A O 1
ATOM 738 N N . LYS A 1 97 ? -15.401 4.840 32.704 1.00 64.62 97 LYS A N 1
ATOM 739 C CA . LYS A 1 97 ? -14.902 3.551 32.182 1.00 64.62 97 LYS A CA 1
ATOM 740 C C . LYS A 1 97 ? -15.275 3.333 30.706 1.00 64.62 97 LYS A C 1
ATOM 742 O O . LYS A 1 97 ? -14.458 2.823 29.944 1.00 64.62 97 LYS A O 1
ATOM 747 N N . VAL A 1 98 ? -16.470 3.772 30.301 1.00 63.88 98 VAL A N 1
ATOM 748 C CA . VAL A 1 98 ? -16.978 3.675 28.920 1.00 63.88 98 VAL A CA 1
ATOM 749 C C . VAL A 1 98 ? -16.148 4.531 27.956 1.00 63.88 98 VAL A C 1
ATOM 751 O O . VAL A 1 98 ? -15.694 4.039 26.924 1.00 63.88 98 VAL A O 1
ATOM 754 N N . THR A 1 99 ? -15.864 5.785 28.317 1.00 66.25 99 THR A N 1
ATOM 755 C CA . THR A 1 99 ? -15.065 6.713 27.498 1.00 66.25 99 THR A CA 1
ATOM 756 C C . THR A 1 99 ? -13.632 6.212 27.313 1.00 66.25 99 THR A C 1
ATOM 758 O O . THR A 1 99 ? -13.080 6.293 26.212 1.00 66.25 99 THR A O 1
ATOM 761 N N . ARG A 1 100 ? -13.042 5.624 28.362 1.00 68.50 100 ARG A N 1
ATOM 762 C CA . ARG A 1 100 ? -11.710 5.008 28.294 1.00 68.50 100 ARG A CA 1
ATOM 763 C C . ARG A 1 100 ? -11.674 3.816 27.333 1.00 68.50 100 ARG A C 1
ATOM 765 O O . ARG A 1 100 ? -10.763 3.721 26.513 1.00 68.50 100 ARG A O 1
ATOM 772 N N . GLN A 1 101 ? -12.677 2.946 27.395 1.00 69.12 101 GLN A N 1
ATOM 773 C CA . GLN A 1 101 ? -12.790 1.769 26.534 1.00 69.12 101 GLN A CA 1
ATOM 774 C C . GLN A 1 101 ? -12.990 2.142 25.055 1.00 69.12 101 GLN A C 1
ATOM 776 O O . GLN A 1 101 ? -12.362 1.562 24.171 1.00 69.12 101 GLN A O 1
ATOM 781 N N . GLU A 1 102 ? -13.822 3.144 24.761 1.00 68.94 102 GLU A N 1
ATOM 782 C CA . GLU A 1 102 ? -13.989 3.662 23.397 1.00 68.94 102 GLU A CA 1
ATOM 783 C C . GLU A 1 102 ? -12.682 4.234 22.833 1.00 68.94 102 GLU A C 1
ATOM 785 O O . GLU A 1 102 ? -12.374 4.037 21.656 1.00 68.94 102 GLU A O 1
ATOM 790 N N . ARG A 1 103 ? -11.878 4.892 23.673 1.00 72.44 103 ARG A N 1
ATOM 791 C CA . ARG A 1 103 ? -10.569 5.425 23.286 1.00 72.44 103 ARG A CA 1
ATOM 792 C C . ARG A 1 103 ? -9.573 4.319 22.939 1.00 72.44 103 ARG A C 1
ATOM 794 O O . ARG A 1 103 ? -8.901 4.411 21.915 1.00 72.44 103 ARG A O 1
ATOM 801 N N . GLU A 1 104 ? -9.483 3.280 23.765 1.00 75.69 104 GLU A N 1
ATOM 802 C CA 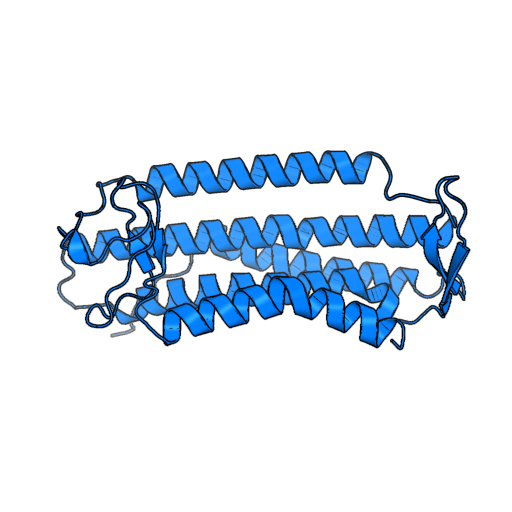. GLU A 1 104 ? -8.595 2.132 23.529 1.00 75.69 104 GLU A CA 1
ATOM 803 C C . GLU A 1 104 ? -8.945 1.418 22.212 1.00 75.69 104 GLU A C 1
ATOM 805 O O . GLU A 1 104 ? -8.052 1.102 21.426 1.00 75.69 104 GLU A O 1
ATOM 810 N N . ARG A 1 105 ? -10.238 1.293 21.885 1.00 74.50 105 ARG A N 1
ATOM 811 C CA . ARG A 1 105 ? -10.695 0.775 20.583 1.00 74.50 105 ARG A CA 1
ATOM 812 C C . ARG A 1 105 ? -10.239 1.630 19.403 1.00 74.50 105 ARG A C 1
ATOM 814 O O . ARG A 1 105 ? -9.803 1.083 18.395 1.00 74.50 105 ARG A O 1
ATOM 821 N N . MET A 1 106 ? -10.325 2.956 19.515 1.00 74.81 106 MET A N 1
ATOM 822 C CA . MET A 1 106 ? -9.874 3.865 18.453 1.00 74.81 106 MET A CA 1
ATOM 823 C C . MET A 1 106 ? -8.360 3.789 18.235 1.00 74.81 106 MET A C 1
ATOM 825 O O . MET A 1 106 ? -7.920 3.820 17.090 1.00 74.81 106 MET A O 1
ATOM 829 N N . LEU A 1 107 ? -7.570 3.652 19.307 1.00 80.56 107 LEU A N 1
ATOM 830 C CA . LEU A 1 107 ? -6.119 3.463 19.211 1.00 80.56 107 LEU A CA 1
ATOM 831 C C . LEU A 1 107 ? -5.767 2.139 18.522 1.00 80.56 107 LEU A C 1
ATOM 833 O O . LEU A 1 107 ? -4.926 2.130 17.630 1.00 80.56 107 LEU A O 1
ATOM 837 N N . MET A 1 108 ? -6.445 1.044 18.877 1.00 79.75 108 MET A N 1
ATOM 838 C CA . MET A 1 108 ? -6.231 -0.263 18.241 1.00 79.75 108 MET A CA 1
ATOM 839 C C . MET A 1 108 ? -6.677 -0.277 16.775 1.00 79.75 108 MET A C 1
ATOM 841 O O . MET A 1 108 ? -6.016 -0.881 15.935 1.00 79.75 108 MET A O 1
ATOM 845 N N . ALA A 1 109 ? -7.768 0.421 16.444 1.00 80.81 109 ALA A N 1
ATOM 846 C CA . ALA A 1 109 ? -8.202 0.595 15.062 1.00 80.81 109 ALA A CA 1
ATOM 847 C C . ALA A 1 109 ? -7.187 1.418 14.252 1.00 80.81 109 ALA A C 1
ATOM 849 O O . ALA A 1 109 ? -6.818 1.010 13.153 1.00 80.81 109 ALA A O 1
ATOM 850 N N . ALA A 1 110 ? -6.697 2.535 14.801 1.00 84.81 110 ALA A N 1
ATOM 851 C CA . ALA A 1 110 ? -5.658 3.345 14.167 1.00 84.81 110 ALA A CA 1
ATOM 852 C C . ALA A 1 110 ? -4.377 2.532 13.943 1.00 84.81 110 ALA A C 1
ATOM 854 O O . ALA A 1 110 ? -3.808 2.577 12.857 1.00 84.81 110 ALA A O 1
ATOM 855 N N . GLU A 1 111 ? -3.976 1.731 14.928 1.00 88.56 111 GLU A N 1
ATOM 856 C CA . GLU A 1 111 ? -2.832 0.833 14.818 1.00 88.56 111 GLU A CA 1
ATOM 857 C C . GLU A 1 111 ? -3.016 -0.208 13.708 1.00 88.56 111 GLU A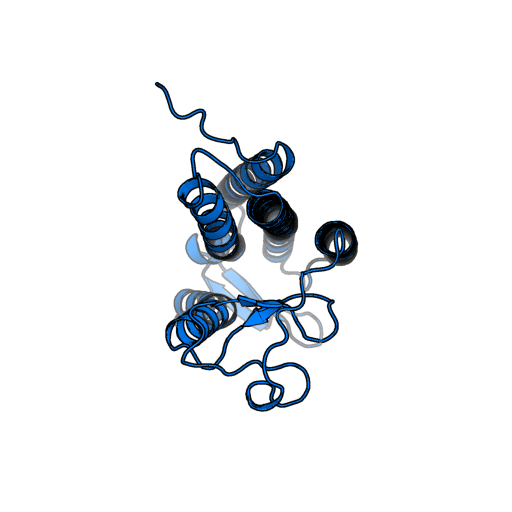 C 1
ATOM 859 O O . GLU A 1 111 ? -2.138 -0.362 12.861 1.00 88.56 111 GLU A O 1
ATOM 864 N N . ALA A 1 112 ? -4.157 -0.900 13.677 1.00 85.19 112 ALA A N 1
ATOM 865 C CA . ALA A 1 112 ? -4.457 -1.887 12.644 1.00 85.19 112 ALA A CA 1
ATOM 866 C C . ALA A 1 112 ? -4.439 -1.258 11.245 1.00 85.19 112 ALA A C 1
ATOM 868 O O . ALA A 1 112 ? -3.855 -1.821 10.322 1.00 85.19 112 ALA A O 1
ATOM 869 N N . ILE A 1 113 ? -5.007 -0.059 11.099 1.00 87.00 113 ILE A N 1
ATOM 870 C CA . ILE A 1 113 ? -4.985 0.703 9.847 1.00 87.00 113 ILE A CA 1
ATOM 871 C C . ILE A 1 113 ? -3.554 1.075 9.455 1.00 87.00 113 ILE A C 1
ATOM 873 O O . ILE A 1 113 ? -3.180 0.892 8.299 1.00 87.00 113 ILE A O 1
ATOM 877 N N . SER A 1 114 ? -2.732 1.552 10.393 1.00 90.75 114 SER A N 1
ATOM 878 C CA . SER A 1 114 ? -1.328 1.877 10.124 1.00 90.75 114 SER A CA 1
ATOM 879 C C . SER A 1 114 ? -0.508 0.650 9.721 1.00 90.75 114 SER A C 1
ATOM 881 O O . SER A 1 114 ? 0.336 0.758 8.835 1.00 90.75 114 SER A O 1
ATOM 883 N N . LEU A 1 115 ? -0.766 -0.520 10.312 1.00 90.69 115 LEU A N 1
ATOM 884 C CA . LEU A 1 115 ? -0.104 -1.773 9.933 1.00 90.69 115 LEU A CA 1
ATOM 885 C C . LEU A 1 115 ? -0.557 -2.272 8.555 1.00 90.69 115 LEU A C 1
ATOM 887 O O . LEU A 1 115 ? 0.285 -2.654 7.747 1.00 90.69 115 LEU A O 1
ATOM 891 N N . LEU A 1 116 ? -1.858 -2.225 8.252 1.00 88.69 116 LEU A N 1
ATOM 892 C CA . LEU A 1 116 ? -2.380 -2.568 6.923 1.00 88.69 116 LEU A CA 1
ATOM 893 C C . LEU A 1 116 ? -1.790 -1.651 5.849 1.00 88.69 116 LEU A C 1
ATOM 895 O O . LEU A 1 116 ? -1.320 -2.127 4.817 1.00 88.69 116 LEU A O 1
ATOM 899 N N . ALA A 1 117 ? -1.749 -0.348 6.118 1.00 92.69 117 ALA A N 1
ATOM 900 C CA . ALA A 1 117 ? -1.119 0.622 5.238 1.00 92.69 117 ALA A CA 1
ATOM 901 C C . ALA A 1 117 ? 0.359 0.297 5.011 1.00 92.69 117 ALA A C 1
ATOM 903 O O . ALA A 1 117 ? 0.804 0.267 3.869 1.00 92.69 117 ALA A O 1
ATOM 904 N N . ALA A 1 118 ? 1.106 -0.009 6.075 1.00 95.62 118 ALA A N 1
ATOM 905 C CA . ALA A 1 118 ? 2.511 -0.381 5.976 1.00 95.62 118 ALA A CA 1
ATOM 906 C C . ALA A 1 118 ? 2.732 -1.632 5.116 1.00 95.62 118 ALA A C 1
ATOM 908 O O . ALA A 1 118 ? 3.615 -1.617 4.263 1.00 95.62 118 ALA A O 1
ATOM 909 N N . ILE A 1 119 ? 1.910 -2.676 5.281 1.00 94.06 119 ILE A N 1
ATOM 910 C CA . ILE A 1 119 ? 1.981 -3.907 4.475 1.00 94.06 119 ILE A CA 1
ATOM 911 C C . ILE A 1 119 ? 1.803 -3.584 2.989 1.00 94.06 119 ILE A C 1
ATOM 913 O O . ILE A 1 119 ? 2.649 -3.945 2.171 1.00 94.06 119 ILE A O 1
ATOM 917 N N . TRP A 1 120 ? 0.724 -2.884 2.632 1.00 93.38 120 TRP A N 1
ATOM 918 C CA . TRP A 1 120 ? 0.391 -2.636 1.229 1.00 93.38 120 TRP A CA 1
ATOM 919 C C . TRP A 1 120 ? 1.293 -1.585 0.576 1.00 93.38 120 TRP A C 1
ATOM 921 O O . TRP A 1 120 ? 1.644 -1.742 -0.591 1.00 93.38 120 TRP A O 1
ATOM 931 N N . VAL A 1 121 ? 1.744 -0.565 1.314 1.00 95.94 121 VAL A N 1
ATOM 932 C CA . VAL A 1 121 ? 2.743 0.408 0.835 1.00 95.94 121 VAL A CA 1
ATOM 933 C C . VAL A 1 121 ? 4.101 -0.265 0.624 1.00 95.94 121 VAL A C 1
ATOM 935 O O . VAL A 1 121 ? 4.734 -0.042 -0.408 1.00 95.94 121 VAL A O 1
ATOM 938 N N . ALA A 1 122 ? 4.548 -1.122 1.547 1.00 96.06 122 ALA A N 1
ATOM 939 C CA . ALA A 1 122 ? 5.794 -1.871 1.383 1.00 96.06 122 ALA A CA 1
ATOM 940 C C . ALA A 1 122 ? 5.727 -2.839 0.192 1.00 96.06 122 ALA A C 1
ATOM 942 O O . ALA A 1 122 ? 6.684 -2.936 -0.575 1.00 96.06 122 ALA A O 1
ATOM 943 N N . PHE A 1 123 ? 4.579 -3.489 -0.023 1.00 94.81 123 PHE A N 1
ATOM 944 C CA . PHE A 1 123 ? 4.353 -4.366 -1.173 1.00 94.81 123 PHE A CA 1
ATOM 945 C C . PHE A 1 123 ? 4.513 -3.642 -2.521 1.00 94.81 123 PHE A C 1
ATOM 947 O O . PHE A 1 123 ? 5.073 -4.209 -3.460 1.00 94.81 123 PHE A O 1
ATOM 954 N N . GLN A 1 124 ? 4.126 -2.363 -2.619 1.00 94.94 124 GLN A N 1
ATOM 955 C CA . GLN A 1 124 ? 4.386 -1.559 -3.824 1.00 94.94 124 GLN A CA 1
ATOM 956 C C . GLN A 1 124 ? 5.889 -1.352 -4.098 1.00 94.94 124 GLN A C 1
ATOM 958 O O . GLN A 1 124 ? 6.286 -1.172 -5.248 1.00 94.94 124 GLN A O 1
ATOM 963 N N . GLY A 1 125 ? 6.744 -1.433 -3.073 1.00 95.06 125 GLY A N 1
ATOM 964 C CA . GLY A 1 125 ? 8.195 -1.440 -3.258 1.00 95.06 125 GLY A CA 1
ATOM 965 C C . GLY A 1 125 ? 8.648 -2.662 -4.058 1.00 95.06 125 GLY A C 1
ATOM 966 O O . GLY A 1 125 ? 9.395 -2.523 -5.026 1.00 95.06 125 GLY A O 1
ATOM 967 N N . LEU A 1 126 ? 8.119 -3.852 -3.749 1.00 94.25 126 LEU A N 1
ATOM 968 C CA . LEU A 1 126 ? 8.368 -5.050 -4.557 1.00 94.25 126 LEU A CA 1
ATOM 969 C C . LEU A 1 126 ? 7.799 -4.900 -5.973 1.00 94.25 126 LEU A C 1
ATOM 971 O O . LEU A 1 126 ? 8.486 -5.253 -6.931 1.00 94.25 126 LEU A O 1
ATOM 975 N N . LEU A 1 127 ? 6.592 -4.338 -6.123 1.00 93.25 127 LEU A N 1
ATOM 976 C CA . LEU A 1 127 ? 6.030 -4.039 -7.445 1.00 93.25 127 LEU A CA 1
ATOM 977 C C . LEU A 1 127 ? 7.004 -3.196 -8.282 1.00 93.25 127 LEU A C 1
ATOM 979 O O . LEU A 1 127 ? 7.236 -3.529 -9.439 1.00 93.25 127 LEU A O 1
ATOM 983 N N . SER A 1 128 ? 7.621 -2.163 -7.698 1.00 95.06 128 SER A N 1
ATOM 984 C CA . SER A 1 128 ? 8.583 -1.313 -8.414 1.00 95.06 128 SER A CA 1
ATOM 985 C C . SER A 1 128 ? 9.801 -2.082 -8.933 1.00 95.06 128 SER A C 1
ATOM 987 O O . SER A 1 128 ? 10.199 -1.906 -10.083 1.00 95.06 128 SER A O 1
ATOM 989 N N . VAL A 1 129 ? 10.346 -2.997 -8.124 1.00 95.81 129 VAL A N 1
ATOM 990 C CA . VAL A 1 129 ? 11.465 -3.865 -8.515 1.00 95.81 129 VAL A CA 1
ATOM 991 C C . VAL A 1 129 ? 11.062 -4.761 -9.677 1.00 95.81 129 VAL A C 1
ATOM 993 O O . VAL A 1 129 ? 11.799 -4.892 -10.654 1.00 95.81 129 VAL A O 1
ATOM 996 N N . ARG A 1 130 ? 9.879 -5.373 -9.593 1.00 94.62 130 ARG A N 1
ATOM 997 C CA . ARG A 1 130 ? 9.407 -6.315 -10.612 1.00 94.62 130 ARG A CA 1
ATOM 998 C C . ARG A 1 130 ? 9.019 -5.616 -11.912 1.00 94.62 130 ARG A C 1
ATOM 1000 O O . ARG A 1 130 ? 9.355 -6.143 -12.963 1.00 94.62 130 ARG A O 1
ATOM 1007 N N . LEU A 1 131 ? 8.430 -4.421 -11.857 1.00 93.19 131 LEU A N 1
ATOM 1008 C CA . LEU A 1 131 ? 8.156 -3.608 -13.047 1.00 93.19 131 LEU A CA 1
ATOM 1009 C C . LEU A 1 131 ? 9.436 -3.161 -13.752 1.00 93.19 131 LEU A C 1
ATOM 1011 O O . LEU A 1 131 ? 9.513 -3.260 -14.971 1.00 93.19 131 LEU A O 1
ATOM 1015 N N . ILE A 1 132 ? 10.463 -2.735 -13.011 1.00 94.25 132 ILE A N 1
ATOM 1016 C CA . ILE A 1 132 ? 11.749 -2.368 -13.619 1.00 94.25 132 ILE A CA 1
ATOM 1017 C C . ILE A 1 132 ? 12.383 -3.572 -14.321 1.00 94.25 132 ILE A C 1
ATOM 1019 O O . ILE A 1 132 ? 12.815 -3.440 -15.461 1.00 94.25 132 ILE A O 1
ATOM 1023 N N . ILE A 1 133 ? 12.393 -4.750 -13.689 1.00 93.75 133 ILE A N 1
ATOM 1024 C CA . ILE A 1 133 ? 12.907 -5.980 -14.317 1.00 93.75 133 ILE A CA 1
ATOM 1025 C C . ILE A 1 133 ? 12.089 -6.343 -15.565 1.00 93.75 133 ILE A C 1
ATOM 1027 O O . ILE A 1 133 ? 12.669 -6.668 -16.597 1.00 93.75 133 ILE A O 1
ATOM 1031 N N . MET A 1 134 ? 10.758 -6.260 -15.481 1.00 92.94 134 MET A N 1
ATOM 1032 C CA . MET A 1 134 ? 9.843 -6.515 -16.597 1.00 92.94 134 MET A CA 1
ATOM 1033 C C . MET A 1 134 ? 10.153 -5.598 -17.788 1.00 92.94 134 MET A C 1
ATOM 1035 O O . MET A 1 134 ? 10.308 -6.072 -18.911 1.00 92.94 134 MET A O 1
ATOM 1039 N N . TRP A 1 135 ? 10.313 -4.295 -17.538 1.00 93.12 135 TRP A N 1
ATOM 1040 C CA . TRP A 1 135 ? 10.654 -3.313 -18.565 1.00 93.12 135 TRP A CA 1
ATOM 1041 C C . TRP A 1 135 ? 12.050 -3.518 -19.149 1.00 93.12 135 TRP A C 1
ATOM 1043 O O . TRP A 1 135 ? 12.210 -3.415 -20.358 1.00 93.12 135 TRP A O 1
ATOM 1053 N N . GLN A 1 136 ? 13.054 -3.837 -18.330 1.00 92.44 136 GLN A N 1
ATOM 1054 C CA . GLN A 1 136 ? 14.418 -4.092 -18.811 1.00 92.44 136 GLN A CA 1
ATOM 1055 C C . GLN A 1 136 ? 14.505 -5.336 -19.699 1.00 92.44 136 GLN A C 1
ATOM 1057 O O . GLN A 1 136 ? 15.234 -5.333 -20.687 1.00 92.44 136 GLN A O 1
ATOM 1062 N N . ASN A 1 137 ? 13.748 -6.379 -19.362 1.00 90.94 137 ASN A N 1
ATOM 1063 C CA . ASN A 1 137 ? 13.775 -7.651 -20.078 1.00 90.94 137 ASN A CA 1
ATOM 1064 C C . ASN A 1 137 ? 12.739 -7.742 -21.205 1.00 90.94 137 ASN A C 1
ATOM 1066 O O . ASN A 1 137 ? 12.725 -8.743 -21.914 1.00 90.94 137 ASN A O 1
ATOM 1070 N N . MET A 1 138 ? 11.862 -6.741 -21.351 1.00 87.25 138 MET A N 1
ATOM 1071 C CA . MET A 1 138 ? 10.738 -6.753 -22.298 1.00 87.25 138 MET A CA 1
ATOM 1072 C C . MET A 1 138 ? 9.870 -8.019 -22.190 1.00 87.25 138 MET A C 1
ATOM 1074 O O . MET A 1 138 ? 9.342 -8.505 -23.186 1.00 87.25 138 MET A O 1
ATOM 1078 N N . CYS A 1 139 ? 9.738 -8.578 -20.984 1.00 86.19 139 CYS A N 1
ATOM 1079 C CA . CYS A 1 139 ? 9.032 -9.837 -20.759 1.00 86.19 139 CYS A CA 1
ATOM 1080 C C . CYS A 1 139 ? 7.671 -9.606 -20.105 1.00 86.19 139 CYS A C 1
ATOM 1082 O O . CYS A 1 139 ? 7.491 -8.656 -19.346 1.00 86.19 139 CYS A O 1
ATOM 1084 N N . CYS A 1 140 ? 6.709 -10.488 -20.370 1.00 86.00 140 CYS A N 1
ATOM 1085 C CA . CYS A 1 140 ? 5.416 -10.426 -19.709 1.00 86.00 140 CYS A CA 1
ATOM 1086 C C . CYS A 1 140 ? 5.507 -10.924 -18.257 1.00 86.00 140 CYS A C 1
ATOM 1088 O O . CYS A 1 140 ? 6.132 -11.944 -17.951 1.00 86.00 140 CYS A O 1
ATOM 1090 N N . GLY A 1 141 ? 4.797 -10.238 -17.362 1.00 83.56 141 GLY A N 1
ATOM 1091 C CA . GLY A 1 141 ? 4.527 -10.716 -16.010 1.00 83.56 141 GLY A CA 1
ATOM 1092 C C . GLY A 1 141 ? 5.539 -10.298 -14.942 1.00 83.56 141 GLY A C 1
ATOM 1093 O O . GLY A 1 141 ? 6.702 -9.989 -15.183 1.00 83.56 141 GLY A O 1
ATOM 1094 N N . LEU A 1 142 ? 5.064 -10.316 -13.695 1.00 87.25 142 LEU A N 1
ATOM 1095 C CA . LEU A 1 142 ? 5.822 -9.884 -12.518 1.00 87.25 142 LEU A CA 1
ATOM 1096 C C . LEU A 1 142 ? 6.570 -11.041 -11.837 1.00 87.25 142 LEU A C 1
ATOM 1098 O O . LEU A 1 142 ? 7.273 -10.822 -10.857 1.00 87.25 142 LEU A O 1
ATOM 1102 N N . GLY A 1 143 ? 6.475 -12.264 -12.366 1.00 88.31 143 GLY A N 1
ATOM 1103 C CA . GLY A 1 143 ? 7.079 -13.503 -11.856 1.00 88.31 143 GLY A CA 1
ATOM 1104 C C . GLY A 1 143 ? 6.559 -13.995 -10.498 1.00 88.31 143 GLY A C 1
ATOM 1105 O O . GLY A 1 143 ? 5.872 -13.288 -9.765 1.00 88.31 143 GLY A O 1
ATOM 1106 N N . GLU A 1 144 ? 6.906 -15.236 -10.159 1.00 88.00 144 GLU A N 1
ATOM 1107 C CA . GLU A 1 144 ? 6.309 -15.988 -9.042 1.00 88.00 144 GLU A CA 1
ATOM 1108 C C . GLU A 1 144 ? 6.471 -15.316 -7.678 1.00 88.00 144 GLU A C 1
ATOM 1110 O O . GLU A 1 144 ? 5.524 -15.272 -6.893 1.00 88.00 144 GLU A O 1
ATOM 1115 N N . ILE A 1 145 ? 7.641 -14.724 -7.417 1.00 91.25 145 ILE A N 1
ATOM 1116 C CA . ILE A 1 145 ? 7.934 -14.056 -6.143 1.00 91.25 145 ILE A CA 1
ATOM 1117 C C . ILE A 1 145 ? 6.948 -12.921 -5.834 1.00 91.25 145 ILE A C 1
ATOM 1119 O O . ILE A 1 145 ? 6.618 -12.689 -4.673 1.00 91.25 145 ILE A O 1
ATOM 1123 N N . TYR A 1 146 ? 6.435 -12.237 -6.864 1.00 88.62 146 TYR A N 1
ATOM 1124 C CA . TYR A 1 146 ? 5.431 -11.190 -6.694 1.00 88.62 146 TYR A CA 1
ATOM 1125 C C . TYR A 1 146 ? 4.115 -11.769 -6.162 1.00 88.62 146 TYR A C 1
ATOM 1127 O O . TYR A 1 146 ? 3.554 -11.254 -5.196 1.00 88.62 146 TYR A O 1
ATOM 1135 N N . TYR A 1 147 ? 3.650 -12.873 -6.751 1.00 84.12 147 TYR A N 1
ATOM 1136 C CA . TYR A 1 147 ? 2.405 -13.530 -6.354 1.00 84.12 147 TYR A CA 1
ATOM 1137 C C . TYR A 1 147 ? 2.520 -14.223 -4.992 1.00 84.12 147 TYR A C 1
ATOM 1139 O O . TYR A 1 147 ? 1.592 -14.163 -4.190 1.00 84.12 147 TYR A O 1
ATOM 1147 N N . GLN A 1 148 ? 3.674 -14.814 -4.680 1.00 88.25 148 GLN A N 1
ATOM 1148 C CA . GLN A 1 148 ? 3.946 -15.364 -3.349 1.00 88.25 148 GLN A CA 1
ATOM 1149 C C . GLN A 1 148 ? 3.918 -14.263 -2.281 1.00 88.25 148 GLN A C 1
ATOM 1151 O O . GLN A 1 148 ? 3.256 -14.410 -1.254 1.00 88.25 148 GLN A O 1
ATOM 1156 N N . ALA A 1 149 ? 4.568 -13.126 -2.544 1.00 89.19 149 ALA A N 1
ATOM 1157 C CA . ALA A 1 149 ? 4.521 -11.972 -1.653 1.00 89.19 149 ALA A CA 1
ATOM 1158 C C . ALA A 1 149 ? 3.098 -11.409 -1.507 1.00 89.19 149 ALA A C 1
ATOM 1160 O O . ALA A 1 149 ? 2.710 -11.039 -0.401 1.00 89.19 149 ALA A O 1
ATOM 1161 N N . LEU A 1 150 ? 2.292 -11.407 -2.576 1.00 83.00 150 LEU A N 1
ATOM 1162 C CA . LEU A 1 150 ? 0.882 -11.014 -2.515 1.00 83.00 150 LEU A CA 1
ATOM 1163 C C . LEU A 1 150 ? 0.094 -11.901 -1.540 1.00 83.00 150 LEU A C 1
ATOM 1165 O O . LEU A 1 150 ? -0.634 -11.381 -0.695 1.00 83.00 150 LEU A O 1
ATOM 1169 N N . VAL A 1 151 ? 0.276 -13.224 -1.606 1.00 82.38 151 VAL A N 1
ATOM 1170 C CA . VAL A 1 151 ? -0.350 -14.165 -0.661 1.00 82.38 151 VAL A CA 1
ATOM 1171 C C . VAL A 1 151 ? 0.094 -13.865 0.772 1.00 82.38 151 VAL A C 1
ATOM 1173 O O . VAL A 1 151 ? -0.749 -13.785 1.664 1.00 82.38 151 VAL A O 1
ATOM 1176 N N . VAL A 1 152 ? 1.387 -13.615 0.999 1.00 89.44 152 VAL A N 1
ATOM 1177 C CA . VAL A 1 152 ? 1.904 -13.229 2.324 1.00 89.44 152 VAL A CA 1
ATOM 1178 C C . VAL A 1 152 ? 1.253 -11.931 2.817 1.00 89.44 152 VAL A C 1
ATOM 1180 O O . VAL A 1 152 ? 0.795 -11.880 3.956 1.00 89.44 152 VAL A O 1
ATOM 1183 N N . CYS A 1 153 ? 1.133 -10.902 1.976 1.00 82.56 153 CYS A N 1
ATOM 1184 C CA . CYS A 1 153 ? 0.469 -9.642 2.327 1.00 82.56 153 CYS A CA 1
ATOM 1185 C C . CYS A 1 153 ? -1.014 -9.833 2.677 1.00 82.56 153 CYS A C 1
ATOM 1187 O O . CYS A 1 153 ? -1.504 -9.209 3.624 1.00 82.56 153 CYS A O 1
ATOM 1189 N N . ILE A 1 154 ? -1.723 -10.715 1.966 1.00 77.25 154 ILE A N 1
ATOM 1190 C CA . ILE A 1 154 ? -3.114 -11.076 2.273 1.00 77.25 154 ILE A CA 1
ATOM 1191 C C . ILE A 1 154 ? -3.190 -11.774 3.635 1.00 77.25 154 ILE A C 1
ATOM 1193 O O . ILE A 1 154 ? -3.979 -11.360 4.484 1.00 77.25 154 ILE A O 1
ATOM 1197 N N . VAL A 1 155 ? -2.339 -12.773 3.887 1.00 79.44 155 VAL A N 1
ATOM 1198 C CA . VAL A 1 155 ? -2.294 -13.494 5.171 1.00 79.44 155 VAL A CA 1
ATOM 1199 C C . VAL A 1 155 ? -1.985 -12.538 6.324 1.00 79.44 155 VAL A C 1
ATOM 1201 O O . VAL A 1 155 ? -2.702 -12.534 7.323 1.00 79.44 155 VAL A O 1
ATOM 1204 N N . LEU A 1 156 ? -0.982 -11.668 6.182 1.00 81.75 156 LEU A N 1
ATOM 1205 C CA . LEU A 1 156 ? -0.654 -10.656 7.190 1.00 81.75 156 LEU A CA 1
ATOM 1206 C C . LEU A 1 156 ? -1.818 -9.685 7.426 1.00 81.75 156 LEU A C 1
ATOM 1208 O O . LEU A 1 156 ? -2.104 -9.345 8.573 1.00 81.75 156 LEU A O 1
ATOM 1212 N N . SER A 1 157 ? -2.531 -9.283 6.370 1.00 78.50 157 SER A N 1
ATOM 1213 C CA . SER A 1 157 ? -3.722 -8.433 6.491 1.00 78.50 157 SER A CA 1
ATOM 1214 C C . SER A 1 157 ? -4.835 -9.124 7.280 1.00 78.50 157 SER A C 1
ATOM 1216 O O . SER A 1 157 ? -5.455 -8.500 8.142 1.00 78.50 157 SER A O 1
ATOM 1218 N N . VAL A 1 158 ? -5.053 -10.423 7.046 1.00 72.19 158 VAL A N 1
ATOM 1219 C CA . VAL A 1 158 ? -6.007 -11.239 7.811 1.00 72.19 158 VAL A CA 1
ATOM 1220 C C . VAL A 1 158 ? -5.579 -11.342 9.273 1.00 72.19 158 VAL A C 1
ATOM 1222 O O . VAL A 1 158 ? -6.409 -11.138 10.154 1.00 72.19 158 VAL A O 1
ATOM 1225 N N . VAL A 1 159 ? -4.295 -11.574 9.560 1.00 79.06 159 VAL A N 1
ATOM 1226 C CA . VAL A 1 159 ? -3.770 -11.622 10.937 1.00 79.06 159 VAL A CA 1
ATOM 1227 C C . VAL A 1 159 ? -3.995 -10.293 11.663 1.00 79.06 159 VAL A C 1
ATOM 1229 O O . VAL A 1 159 ? -4.495 -10.282 12.791 1.00 79.06 159 VAL A O 1
ATOM 1232 N N . VAL A 1 160 ? -3.686 -9.164 11.017 1.00 78.69 160 VAL A N 1
ATOM 1233 C CA . VAL A 1 160 ? -3.935 -7.822 11.572 1.00 78.69 160 VAL A CA 1
ATOM 1234 C C . VAL A 1 160 ? -5.434 -7.597 11.794 1.00 78.69 160 VAL A C 1
ATOM 1236 O O . VAL A 1 160 ? -5.826 -7.110 12.856 1.00 78.69 160 VAL A O 1
ATOM 1239 N N . GLY A 1 161 ? -6.275 -8.003 10.840 1.00 69.75 161 GLY A N 1
ATOM 1240 C CA . GLY A 1 161 ? -7.731 -7.908 10.927 1.00 69.75 161 GLY A CA 1
ATOM 1241 C C . GLY A 1 161 ? -8.326 -8.739 12.066 1.00 69.75 161 GLY A C 1
ATOM 1242 O O . GLY A 1 161 ? -9.125 -8.218 12.841 1.00 69.75 161 GLY A O 1
ATOM 1243 N N . ILE A 1 162 ? -7.900 -9.997 12.227 1.00 70.69 162 ILE A N 1
ATOM 1244 C CA . ILE A 1 162 ? -8.331 -10.882 13.322 1.00 70.69 162 ILE A CA 1
ATOM 1245 C C . ILE A 1 162 ? -7.903 -10.299 14.665 1.00 70.69 162 ILE A C 1
ATOM 1247 O O . ILE A 1 162 ? -8.724 -10.192 15.574 1.00 70.69 162 ILE A O 1
ATOM 1251 N N . ARG A 1 163 ? -6.644 -9.867 14.794 1.00 80.50 163 ARG A N 1
ATOM 1252 C CA . ARG A 1 163 ? -6.144 -9.244 16.024 1.00 80.50 163 ARG A CA 1
ATOM 1253 C C . ARG A 1 163 ? -6.965 -8.010 16.392 1.00 80.50 163 ARG A C 1
ATOM 1255 O O . ARG A 1 163 ? -7.371 -7.872 17.545 1.00 80.50 163 ARG A O 1
ATOM 1262 N N . ALA A 1 164 ? -7.241 -7.140 15.423 1.00 75.69 164 ALA A N 1
ATOM 1263 C CA . ALA A 1 164 ? -8.092 -5.976 15.634 1.00 75.69 164 ALA A CA 1
ATOM 1264 C C . ALA A 1 164 ? -9.513 -6.390 16.048 1.00 75.69 164 ALA A C 1
ATOM 1266 O O . ALA A 1 164 ? -10.050 -5.842 17.006 1.00 75.69 164 ALA A O 1
ATOM 1267 N N . ALA A 1 165 ? -10.101 -7.392 15.391 1.00 67.38 165 ALA A N 1
ATOM 1268 C CA . ALA A 1 165 ? -11.443 -7.880 15.693 1.00 67.38 165 ALA A CA 1
ATOM 1269 C C . ALA A 1 165 ? -11.555 -8.460 17.112 1.00 67.38 165 ALA A C 1
ATOM 1271 O O . ALA A 1 165 ? -12.479 -8.093 17.835 1.00 67.38 165 ALA A O 1
ATOM 1272 N N . VAL A 1 166 ? -10.606 -9.299 17.538 1.00 69.56 166 VAL A N 1
ATOM 1273 C CA . VAL A 1 166 ? -10.576 -9.889 18.889 1.00 69.56 166 VAL A CA 1
ATOM 1274 C C . VAL A 1 166 ? -10.502 -8.799 19.961 1.00 69.56 166 VAL A C 1
ATOM 1276 O O . VAL A 1 166 ? -11.251 -8.836 20.934 1.00 69.56 166 VAL A O 1
ATOM 1279 N N . TYR A 1 167 ? -9.658 -7.783 19.766 1.00 66.69 167 TYR A N 1
ATOM 1280 C CA . TYR A 1 167 ? -9.536 -6.673 20.715 1.00 66.69 167 TYR A CA 1
ATOM 1281 C C . TYR A 1 167 ? -10.753 -5.743 20.720 1.00 66.69 167 TYR A C 1
ATOM 1283 O O . TYR A 1 167 ? -11.167 -5.271 21.776 1.00 66.69 167 TYR A O 1
ATOM 1291 N N . LEU A 1 168 ? -11.355 -5.480 19.558 1.00 64.94 168 LEU A N 1
ATOM 1292 C CA . LEU A 1 168 ? -12.553 -4.642 19.459 1.00 64.94 168 LEU A CA 1
ATOM 1293 C C . LEU A 1 168 ? -13.788 -5.302 20.098 1.00 64.94 168 LEU A C 1
ATOM 1295 O O . LEU A 1 168 ? -14.702 -4.588 20.516 1.00 64.94 168 LEU A O 1
ATOM 1299 N N . GLN A 1 169 ? -13.806 -6.634 20.207 1.00 59.62 169 GLN A N 1
ATOM 1300 C CA . GLN A 1 169 ? -14.897 -7.407 20.808 1.00 59.62 169 GLN A CA 1
ATOM 1301 C C . GLN A 1 169 ? -14.933 -7.361 22.344 1.00 59.62 169 GLN A C 1
ATOM 1303 O O . GLN A 1 169 ? -15.952 -7.755 22.914 1.00 59.62 169 GLN A O 1
ATOM 1308 N N . TYR A 1 170 ? -13.888 -6.867 23.024 1.00 47.12 170 TYR A N 1
ATOM 1309 C CA . TYR A 1 170 ? -13.815 -6.901 24.487 1.00 47.12 170 TYR A CA 1
ATOM 1310 C C . TYR A 1 170 ? -13.552 -5.541 25.154 1.00 47.12 170 TYR A C 1
ATOM 1312 O O . TYR A 1 170 ? -12.573 -4.870 24.834 1.00 47.12 170 TYR A O 1
ATOM 1320 N N . PRO A 1 171 ? -14.381 -5.150 26.147 1.00 52.69 171 PRO A N 1
ATOM 1321 C CA . PRO A 1 171 ? -15.726 -5.674 26.439 1.00 52.69 171 PRO A CA 1
ATOM 1322 C C . PRO A 1 171 ? -16.651 -5.532 25.221 1.00 52.69 171 PRO A C 1
ATOM 1324 O O . PRO A 1 171 ? -16.368 -4.693 24.366 1.00 52.69 171 PRO A O 1
ATOM 1327 N N . LYS A 1 172 ? -17.740 -6.315 25.130 1.00 47.91 172 LYS A N 1
ATOM 1328 C CA . LYS A 1 172 ? -18.741 -6.182 24.051 1.00 47.91 172 LYS A CA 1
ATOM 1329 C C . LYS A 1 172 ? -19.074 -4.695 23.849 1.00 47.91 172 LYS A C 1
ATOM 1331 O O . LYS A 1 172 ? -19.181 -3.973 24.848 1.00 47.91 172 LYS A O 1
ATOM 1336 N N . PRO A 1 173 ? -19.171 -4.172 22.610 1.00 49.25 173 PRO A N 1
ATOM 1337 C CA . PRO A 1 173 ? -19.739 -2.843 22.417 1.00 49.25 173 PRO A CA 1
ATOM 1338 C C . PRO A 1 173 ? -21.043 -2.798 23.206 1.00 49.25 173 PRO A C 1
ATOM 1340 O O . PRO A 1 173 ? -21.835 -3.734 23.114 1.00 49.25 173 PRO A O 1
ATOM 1343 N N . VAL A 1 174 ? -21.217 -1.769 24.046 1.00 47.97 174 VAL A N 1
ATOM 1344 C CA . VAL A 1 174 ? -22.547 -1.445 24.557 1.00 47.97 174 VAL A CA 1
ATOM 1345 C C . VAL A 1 174 ? -23.337 -1.220 23.285 1.00 47.97 174 VAL A C 1
ATOM 1347 O O . VAL A 1 174 ? -23.128 -0.218 22.598 1.00 47.97 174 VAL A O 1
ATOM 1350 N N . VAL A 1 175 ? -24.109 -2.227 22.883 1.00 48.38 175 VAL A N 1
ATOM 1351 C CA . VAL A 1 175 ? -25.050 -2.078 21.794 1.00 48.38 175 VAL A CA 1
ATOM 1352 C C . VAL A 1 175 ? -25.992 -1.037 22.352 1.00 48.38 175 VAL A C 1
ATOM 1354 O O . VAL A 1 175 ? -26.799 -1.332 23.227 1.00 48.38 175 VAL A O 1
ATOM 1357 N N . ARG A 1 176 ? -25.802 0.223 21.947 1.00 50.84 176 ARG A N 1
ATOM 1358 C CA . ARG A 1 176 ? -26.903 1.166 22.022 1.00 50.84 176 ARG A CA 1
ATOM 1359 C C . ARG A 1 176 ? -28.002 0.448 21.272 1.00 50.84 176 ARG A C 1
ATOM 1361 O O . ARG A 1 176 ? -27.804 0.151 20.092 1.00 50.84 176 ARG A O 1
ATOM 1368 N N . GLU A 1 177 ? -29.064 0.082 21.982 1.00 54.00 177 GLU A N 1
ATOM 1369 C CA . GLU A 1 177 ? -30.305 -0.333 21.351 1.00 54.00 177 GLU A CA 1
ATOM 1370 C C . GLU A 1 177 ? -30.659 0.810 20.407 1.00 54.00 177 GLU A C 1
ATOM 1372 O O . GLU A 1 177 ? -31.052 1.903 20.806 1.00 54.00 177 GLU A O 1
ATOM 1377 N N . THR A 1 178 ? -30.287 0.614 19.152 1.00 59.88 178 THR A N 1
ATOM 1378 C CA . THR A 1 178 ? -30.581 1.526 18.068 1.00 59.88 178 THR A CA 1
ATOM 1379 C C . THR A 1 178 ? -31.881 0.992 17.528 1.00 59.88 178 THR A C 1
ATOM 1381 O O . THR A 1 178 ? -31.976 -0.205 17.264 1.00 59.88 178 THR A O 1
ATOM 1384 N N . GLU A 1 179 ? -32.891 1.850 17.443 1.00 64.94 179 GLU A N 1
ATOM 1385 C CA . GLU A 1 179 ? -34.207 1.431 16.978 1.00 64.94 179 GLU A CA 1
ATOM 1386 C C . GLU A 1 179 ? -34.079 0.702 15.635 1.00 64.94 179 GLU A C 1
ATOM 1388 O O . GLU A 1 179 ? -33.416 1.184 14.707 1.00 64.94 179 GLU A O 1
ATOM 1393 N N . ASP A 1 180 ? -34.725 -0.462 15.526 1.00 70.25 180 ASP A N 1
ATOM 1394 C CA . ASP A 1 180 ? -34.670 -1.313 14.331 1.00 70.25 180 ASP A CA 1
ATOM 1395 C C . ASP A 1 180 ? -35.095 -0.563 13.057 1.00 70.25 180 ASP A C 1
ATOM 1397 O O . ASP A 1 180 ? -34.629 -0.878 11.962 1.00 70.25 180 ASP A O 1
ATOM 1401 N N . ALA A 1 181 ? -35.910 0.488 13.202 1.00 79.31 181 ALA A N 1
ATOM 1402 C CA . ALA A 1 181 ? -36.364 1.359 12.121 1.00 79.31 181 ALA A CA 1
ATOM 1403 C C . ALA A 1 181 ? -35.220 2.002 11.309 1.00 79.31 181 ALA A C 1
ATOM 1405 O O . ALA A 1 181 ? -35.393 2.306 10.126 1.00 79.31 181 ALA A O 1
ATOM 1406 N N . HIS A 1 182 ? -34.042 2.192 11.911 1.00 81.62 182 HIS A N 1
ATOM 1407 C CA . HIS A 1 182 ? -32.883 2.798 11.249 1.00 81.62 182 HIS A CA 1
ATOM 1408 C C . HIS A 1 182 ? -31.976 1.788 10.534 1.00 81.62 182 HIS A C 1
ATOM 1410 O O . HIS A 1 182 ? -31.068 2.189 9.800 1.00 81.62 182 HIS A O 1
ATOM 1416 N N . TRP A 1 183 ? -32.208 0.484 10.698 1.00 84.50 183 TRP A N 1
ATOM 1417 C CA . TRP A 1 183 ? -31.416 -0.569 10.068 1.00 84.50 183 TRP A CA 1
ATOM 1418 C C . TRP A 1 183 ? -32.069 -1.057 8.773 1.00 84.50 183 TRP A C 1
ATOM 1420 O O . TRP A 1 183 ? -33.138 -1.660 8.767 1.00 84.50 183 TRP A O 1
ATOM 1430 N N . LYS A 1 184 ? -31.380 -0.863 7.648 1.00 80.00 184 LYS A N 1
ATOM 1431 C CA . LYS A 1 184 ? -31.790 -1.337 6.320 1.00 80.00 184 LYS A CA 1
ATOM 1432 C C . LYS A 1 184 ? -30.895 -2.474 5.839 1.00 80.00 184 LYS A C 1
ATOM 1434 O O . LYS A 1 184 ? -29.733 -2.590 6.231 1.00 80.00 184 LYS A O 1
ATOM 1439 N N . PHE A 1 185 ? -31.451 -3.340 4.990 1.00 76.50 185 PHE A N 1
ATOM 1440 C CA . PHE A 1 185 ? -30.724 -4.427 4.313 1.00 76.50 185 PHE A CA 1
ATOM 1441 C C . PHE A 1 185 ? -29.807 -5.248 5.236 1.00 76.50 185 PHE A C 1
ATOM 1443 O O . PHE A 1 185 ? -28.712 -5.650 4.858 1.00 76.50 185 PHE A O 1
ATOM 1450 N N . ARG A 1 186 ? -30.243 -5.480 6.481 1.00 66.19 186 ARG A N 1
ATOM 1451 C CA . ARG A 1 186 ? -29.553 -6.307 7.482 1.00 66.19 186 ARG A CA 1
ATOM 1452 C C . ARG A 1 186 ? -28.142 -5.855 7.928 1.00 66.19 186 ARG A C 1
ATOM 1454 O O . ARG A 1 186 ? -27.547 -6.567 8.740 1.00 66.19 186 ARG A O 1
ATOM 1461 N N . GLY A 1 187 ? -27.649 -4.684 7.509 1.00 69.75 187 GLY A N 1
ATOM 1462 C CA . GLY A 1 187 ? -26.319 -4.170 7.897 1.00 69.75 187 GLY A CA 1
ATOM 1463 C C . GLY A 1 187 ? -26.015 -2.706 7.541 1.00 69.75 187 GLY A C 1
ATOM 1464 O O . GLY A 1 187 ? -24.938 -2.206 7.870 1.00 69.75 187 GLY A O 1
ATOM 1465 N N . ILE A 1 188 ? -26.948 -2.004 6.894 1.00 79.94 188 ILE A N 1
ATOM 1466 C CA . ILE A 1 188 ? -26.814 -0.594 6.517 1.00 79.94 188 ILE A CA 1
ATOM 1467 C C . ILE A 1 188 ? -27.568 0.240 7.547 1.00 79.94 188 ILE A C 1
ATOM 1469 O O . ILE A 1 188 ? -28.770 0.061 7.722 1.00 79.94 188 ILE A O 1
ATOM 1473 N N . TYR A 1 189 ? -26.875 1.150 8.224 1.00 83.38 189 TYR A N 1
ATOM 1474 C CA . TYR A 1 189 ? -27.494 2.029 9.213 1.00 83.38 189 TYR A CA 1
ATOM 1475 C C . TYR A 1 189 ? -27.819 3.392 8.598 1.00 83.38 189 TYR A C 1
ATOM 1477 O O . TYR A 1 189 ? -26.977 3.997 7.931 1.00 83.38 189 TYR A O 1
ATOM 1485 N N . PHE A 1 190 ? -29.040 3.880 8.813 1.00 86.00 190 PHE A N 1
ATOM 1486 C CA . PHE A 1 190 ? -29.523 5.151 8.284 1.00 86.00 190 PHE A CA 1
ATOM 1487 C C . PHE A 1 190 ? -30.251 5.945 9.373 1.00 86.00 190 PHE A C 1
ATOM 1489 O O . PHE A 1 190 ? -31.449 5.765 9.603 1.00 86.00 190 PHE A O 1
ATOM 1496 N N . ASN A 1 191 ? -29.533 6.863 10.019 1.00 86.31 191 ASN A N 1
ATOM 1497 C CA . ASN A 1 191 ? -30.110 7.777 10.998 1.00 86.31 191 ASN A CA 1
ATOM 1498 C C . ASN A 1 191 ? -29.537 9.199 10.844 1.00 86.31 191 ASN A C 1
ATOM 1500 O O . ASN A 1 191 ? -28.440 9.479 11.334 1.00 86.31 191 ASN A O 1
ATOM 1504 N N . PRO A 1 192 ? -30.271 10.126 10.202 1.00 83.50 192 PRO A N 1
ATOM 1505 C CA . PRO A 1 192 ? -29.850 11.521 10.067 1.00 83.50 192 PRO A CA 1
ATOM 1506 C C . PRO A 1 192 ? -29.719 12.266 11.401 1.00 83.50 192 PRO A C 1
ATOM 1508 O O . PRO A 1 192 ? -28.985 13.249 11.473 1.00 83.50 192 PRO A O 1
ATOM 1511 N N . SER A 1 193 ? -30.401 11.812 12.455 1.00 81.62 193 SER A N 1
ATOM 1512 C CA . SER A 1 193 ? -30.362 12.422 13.789 1.00 81.62 193 SER A CA 1
ATOM 1513 C C . SER A 1 193 ? -29.142 11.973 14.595 1.00 81.62 193 SER A C 1
ATOM 1515 O O . SER A 1 193 ? -28.610 12.744 15.390 1.00 81.62 193 SER A O 1
ATOM 1517 N N . ASP A 1 194 ? -28.615 10.775 14.338 1.00 76.44 194 ASP A N 1
ATOM 1518 C CA . ASP A 1 194 ? -27.413 10.253 14.995 1.00 76.44 194 ASP A CA 1
ATOM 1519 C C . ASP A 1 194 ? -26.145 10.926 14.433 1.00 76.44 194 ASP A C 1
ATOM 1521 O O . ASP A 1 194 ? -25.876 10.819 13.235 1.00 76.44 194 ASP A O 1
ATOM 1525 N N . PRO A 1 195 ? -25.362 11.676 15.233 1.00 72.12 195 PRO A N 1
ATOM 1526 C CA . PRO A 1 195 ? -24.160 12.366 14.759 1.00 72.12 195 PRO A CA 1
ATOM 1527 C C . PRO A 1 195 ? -22.975 11.427 14.481 1.00 72.12 195 PRO A C 1
ATOM 1529 O O . PRO A 1 195 ? -21.935 11.881 13.996 1.00 72.12 195 PRO A O 1
ATOM 1532 N N . ALA A 1 196 ? -23.077 10.134 14.798 1.00 70.62 196 ALA A N 1
ATOM 1533 C CA . ALA A 1 196 ? -22.022 9.174 14.519 1.00 70.62 196 ALA A CA 1
ATOM 1534 C C . ALA A 1 196 ? -21.884 8.909 13.009 1.00 70.62 196 ALA A C 1
ATOM 1536 O O . ALA A 1 196 ? -22.847 8.567 12.330 1.00 70.62 196 ALA A O 1
ATOM 1537 N N . LEU A 1 197 ? -20.655 9.043 12.497 1.00 70.69 197 LEU A N 1
ATOM 1538 C CA . LEU A 1 197 ? -20.275 8.646 11.134 1.00 70.69 197 LEU A CA 1
ATOM 1539 C C . LEU A 1 197 ? -20.164 7.125 10.988 1.00 70.69 197 LEU A C 1
ATOM 1541 O O . LEU A 1 197 ? -20.580 6.581 9.975 1.00 70.69 197 LEU A O 1
ATOM 1545 N N . PHE A 1 198 ? -19.603 6.461 12.002 1.00 74.62 198 PHE A N 1
ATOM 1546 C CA . PHE A 1 198 ? -19.461 5.011 12.077 1.00 74.62 198 PHE A CA 1
ATOM 1547 C C . PHE A 1 198 ? -20.281 4.490 13.248 1.00 74.62 198 PHE A C 1
ATOM 1549 O O . PHE A 1 198 ? -20.186 5.029 14.353 1.00 74.62 198 PHE A O 1
ATOM 1556 N N . VAL A 1 199 ? -21.049 3.436 13.009 1.00 70.69 199 VAL A N 1
ATOM 1557 C CA . VAL A 1 199 ? -21.967 2.835 13.976 1.00 70.69 199 VAL A CA 1
ATOM 1558 C C . VAL A 1 199 ? -21.647 1.347 14.102 1.00 70.69 199 VAL A C 1
ATOM 1560 O O . VAL A 1 199 ? -21.391 0.706 13.081 1.00 70.69 199 VAL A O 1
ATOM 1563 N N . PRO A 1 200 ? -21.606 0.777 15.319 1.00 69.38 200 PRO A N 1
ATOM 1564 C CA . PRO A 1 200 ? -21.377 -0.653 15.492 1.00 69.38 200 PRO A CA 1
ATOM 1565 C C . PRO A 1 200 ? -22.449 -1.460 14.759 1.00 69.38 200 PRO A C 1
ATOM 1567 O O . PRO A 1 200 ? -23.629 -1.126 14.832 1.00 69.38 200 PRO A O 1
ATOM 1570 N N . LEU A 1 201 ? -22.059 -2.531 14.069 1.00 69.94 201 LEU A N 1
ATOM 1571 C CA . LEU A 1 201 ? -23.017 -3.458 13.465 1.00 69.94 201 LEU A CA 1
ATOM 1572 C C . LEU A 1 201 ? -23.882 -4.116 14.552 1.00 69.94 201 LEU A C 1
ATOM 1574 O O . LEU A 1 201 ? -23.376 -4.510 15.601 1.00 69.94 201 LEU A O 1
ATOM 1578 N N . ARG A 1 202 ? -25.176 -4.311 14.269 1.00 68.81 202 ARG A N 1
ATOM 1579 C CA . ARG A 1 202 ? -26.137 -5.003 15.156 1.00 68.81 202 ARG A CA 1
ATOM 1580 C C . ARG A 1 202 ? -25.730 -6.427 15.555 1.00 68.81 202 ARG A C 1
ATOM 1582 O O . ARG A 1 202 ? -26.121 -6.911 16.606 1.00 68.81 202 ARG A O 1
ATOM 1589 N N . SER A 1 203 ? -24.918 -7.092 14.729 1.00 65.25 203 SER A N 1
ATOM 1590 C CA . SER A 1 203 ? -24.324 -8.400 15.037 1.00 65.25 203 SER A CA 1
ATOM 1591 C C . SER A 1 203 ? -23.249 -8.333 16.130 1.00 65.25 203 SER A C 1
ATOM 1593 O O . SER A 1 203 ? -22.728 -9.366 16.539 1.00 65.25 203 SER A O 1
ATOM 1595 N N . GLY A 1 204 ? -22.859 -7.130 16.564 1.00 58.25 204 GLY A N 1
ATOM 1596 C CA . GLY A 1 204 ? -21.731 -6.888 17.463 1.00 58.25 204 GLY A CA 1
ATOM 1597 C C . GLY A 1 204 ? -20.360 -7.036 16.791 1.00 58.25 204 GLY A C 1
ATOM 1598 O O . GLY A 1 204 ? -19.340 -6.768 17.423 1.00 58.25 204 GLY A O 1
ATOM 1599 N N . LEU A 1 205 ? -20.324 -7.437 15.516 1.00 53.19 205 LEU A N 1
ATOM 1600 C CA . LEU A 1 205 ? -19.114 -7.698 14.739 1.00 53.19 205 LEU A CA 1
ATOM 1601 C C . LEU A 1 205 ? -18.880 -6.580 13.723 1.00 53.19 205 LEU A C 1
ATOM 1603 O O . LEU A 1 205 ? -19.398 -6.620 12.612 1.00 53.19 205 LEU A O 1
ATOM 1607 N N . GLY A 1 206 ? -18.060 -5.601 14.107 1.00 59.56 206 GLY A N 1
ATOM 1608 C CA . GLY A 1 206 ? -17.573 -4.548 13.215 1.00 59.56 206 GLY A CA 1
ATOM 1609 C C . GLY A 1 206 ? -18.370 -3.245 13.271 1.00 59.56 206 GLY A C 1
ATOM 1610 O O . GLY A 1 206 ? -19.146 -2.997 14.194 1.00 59.56 206 GLY A O 1
ATOM 1611 N N . TRP A 1 207 ? -18.131 -2.394 12.275 1.00 71.44 207 TRP A N 1
ATOM 1612 C CA . TRP A 1 207 ? -18.704 -1.055 12.155 1.00 71.44 207 TRP A CA 1
ATOM 1613 C C . TRP A 1 207 ? -19.244 -0.853 10.741 1.00 71.44 207 TRP A C 1
ATOM 1615 O O . TRP A 1 207 ? -18.672 -1.354 9.776 1.00 71.44 207 TRP A O 1
ATOM 1625 N N . THR A 1 208 ? -20.326 -0.096 10.622 1.00 76.12 208 THR A N 1
ATOM 1626 C CA . THR A 1 208 ? -20.899 0.371 9.357 1.00 76.12 208 THR A CA 1
ATOM 1627 C C . THR A 1 208 ? -20.881 1.898 9.322 1.00 76.12 208 THR A C 1
ATOM 1629 O O . THR A 1 208 ? -20.728 2.540 10.363 1.00 76.12 208 THR A O 1
ATOM 1632 N N . LEU A 1 209 ? -21.011 2.498 8.141 1.00 80.62 209 LEU A N 1
ATOM 1633 C CA . LEU A 1 209 ? -21.223 3.942 8.023 1.00 80.62 209 LEU A CA 1
ATOM 1634 C C . LEU A 1 209 ? -22.689 4.279 8.322 1.00 80.62 209 LEU A C 1
ATOM 1636 O O . LEU A 1 209 ? -23.594 3.506 8.016 1.00 80.62 209 LEU A O 1
ATOM 1640 N N . ASN A 1 210 ? -22.931 5.458 8.885 1.00 84.94 210 ASN A N 1
ATOM 1641 C CA . ASN A 1 210 ? -24.267 6.030 8.967 1.00 84.94 210 ASN A CA 1
ATOM 1642 C C . ASN A 1 210 ? -24.611 6.724 7.647 1.00 84.94 210 ASN A C 1
ATOM 1644 O O . ASN A 1 210 ? -24.278 7.890 7.433 1.00 84.94 210 ASN A O 1
ATOM 1648 N N . PHE A 1 211 ? -25.319 6.021 6.771 1.00 84.00 211 PHE A N 1
ATOM 1649 C CA . PHE A 1 211 ? -25.707 6.517 5.449 1.00 84.00 211 PHE A CA 1
ATOM 1650 C C . PHE A 1 211 ? -26.754 7.640 5.506 1.00 84.00 211 PHE A C 1
ATOM 1652 O O . PHE A 1 211 ? -27.000 8.290 4.495 1.00 84.00 211 PHE A O 1
ATOM 1659 N N . GLY A 1 212 ? -27.330 7.916 6.682 1.00 82.06 212 GLY A N 1
ATOM 1660 C CA . GLY A 1 212 ? -28.188 9.080 6.915 1.00 82.06 212 GLY A CA 1
ATOM 1661 C C . GLY A 1 212 ? -27.421 10.402 7.022 1.00 82.06 212 GLY A C 1
ATOM 1662 O O . GLY A 1 212 ? -28.045 11.459 7.110 1.00 82.06 212 GLY A O 1
ATOM 1663 N N . ARG A 1 213 ? -26.078 10.370 7.026 1.00 77.19 213 ARG A N 1
ATOM 1664 C CA . ARG A 1 213 ? -25.223 11.554 7.171 1.00 77.19 213 ARG A CA 1
ATOM 1665 C C . ARG A 1 213 ? -24.513 11.916 5.863 1.00 77.19 213 ARG A C 1
ATOM 1667 O O . ARG A 1 213 ? -23.702 11.123 5.378 1.00 77.19 213 ARG A O 1
ATOM 1674 N N . PRO A 1 214 ? -24.689 13.151 5.354 1.00 76.25 214 PRO A N 1
ATOM 1675 C CA . PRO A 1 214 ? -23.954 13.634 4.185 1.00 76.25 214 PRO A CA 1
ATOM 1676 C C . PRO A 1 214 ? -22.434 13.521 4.341 1.00 76.25 214 PRO A C 1
ATOM 1678 O O . PRO A 1 214 ? -21.740 13.216 3.380 1.00 76.25 214 PRO A O 1
ATOM 1681 N N . GLN A 1 215 ? -21.904 13.697 5.556 1.00 73.38 215 GLN A N 1
ATOM 1682 C CA . GLN A 1 215 ? -20.468 13.589 5.820 1.00 73.38 215 GLN A CA 1
ATOM 1683 C C . GLN A 1 215 ? -19.944 12.148 5.676 1.00 73.38 215 GLN A C 1
ATOM 1685 O O . GLN A 1 215 ? -18.820 11.955 5.223 1.00 73.38 215 GLN A O 1
ATOM 1690 N N . ALA A 1 216 ? -20.746 11.138 6.035 1.00 68.94 216 ALA A N 1
ATOM 1691 C CA . ALA A 1 216 ? -20.385 9.727 5.873 1.00 68.94 216 ALA A CA 1
ATOM 1692 C C . ALA A 1 216 ? -20.393 9.326 4.396 1.00 68.94 216 ALA A C 1
ATOM 1694 O O . ALA A 1 216 ? -19.486 8.634 3.937 1.00 68.94 216 ALA A O 1
ATOM 1695 N N . LEU A 1 217 ? -21.388 9.813 3.650 1.00 74.62 217 LEU A N 1
ATOM 1696 C CA . LEU A 1 217 ? -21.485 9.623 2.205 1.00 74.62 217 LEU A CA 1
ATOM 1697 C C . LEU A 1 217 ? -20.348 10.333 1.465 1.00 74.62 217 LEU A C 1
ATOM 1699 O O . LEU A 1 217 ? -19.754 9.743 0.571 1.00 74.62 217 LEU A O 1
ATOM 1703 N N . LEU A 1 218 ? -19.996 11.558 1.868 1.00 77.50 218 LEU A N 1
ATOM 1704 C CA . LEU A 1 218 ? -18.857 12.289 1.314 1.00 77.50 218 LEU A CA 1
ATOM 1705 C C . LEU A 1 218 ? -17.544 11.555 1.594 1.00 77.50 218 LEU A C 1
ATOM 1707 O O . LEU A 1 218 ? -16.743 11.381 0.682 1.00 77.50 218 LEU A O 1
ATOM 1711 N N . PHE A 1 219 ? -17.335 11.088 2.828 1.00 74.94 219 PHE A N 1
ATOM 1712 C CA . PHE A 1 219 ? -16.165 10.286 3.180 1.00 74.94 219 PHE A CA 1
ATOM 1713 C C . PHE A 1 219 ? -16.069 9.025 2.312 1.00 74.94 219 PHE A C 1
ATOM 1715 O O . PHE A 1 219 ? -15.016 8.765 1.735 1.00 74.94 219 PHE A O 1
ATOM 1722 N N . LEU A 1 220 ? -17.169 8.279 2.168 1.00 74.25 220 LEU A N 1
ATOM 1723 C CA . LEU A 1 220 ? -17.222 7.092 1.317 1.00 74.25 220 LEU A CA 1
ATOM 1724 C C . LEU A 1 220 ? -16.962 7.434 -0.155 1.00 74.25 220 LEU A C 1
ATOM 1726 O O . LEU A 1 220 ? -16.195 6.741 -0.813 1.00 74.25 220 LEU A O 1
ATOM 1730 N N . GLY A 1 221 ? -17.565 8.509 -0.663 1.00 71.50 221 GLY A N 1
ATOM 1731 C CA . GLY A 1 221 ? -17.397 8.968 -2.040 1.00 71.50 221 GLY A CA 1
ATOM 1732 C C . GLY A 1 221 ? -15.959 9.377 -2.345 1.00 71.50 221 GLY A C 1
ATOM 1733 O O . GLY A 1 221 ? -15.399 8.924 -3.337 1.00 71.50 221 GLY A O 1
ATOM 1734 N N . VAL A 1 222 ? -15.328 10.162 -1.466 1.00 73.81 222 VAL A N 1
ATOM 1735 C CA . VAL A 1 222 ? -13.912 10.546 -1.590 1.00 73.81 222 VAL A CA 1
ATOM 1736 C C . VAL A 1 222 ? -13.015 9.320 -1.495 1.00 73.81 222 VAL A C 1
ATOM 1738 O O . VAL A 1 222 ? -12.107 9.175 -2.305 1.00 73.81 222 VAL A O 1
ATOM 1741 N N . PHE A 1 223 ? -13.280 8.417 -0.551 1.00 72.25 223 PHE A N 1
ATOM 1742 C CA . PHE A 1 223 ? -12.525 7.176 -0.415 1.00 72.25 223 PHE A CA 1
ATOM 1743 C C . PHE A 1 223 ? -12.590 6.340 -1.699 1.00 72.25 223 PHE A C 1
ATOM 1745 O O . PHE A 1 223 ? -11.553 5.998 -2.256 1.00 72.25 223 PHE A O 1
ATOM 1752 N N . LEU A 1 224 ? -13.790 6.077 -2.225 1.00 69.38 224 LEU A N 1
ATOM 1753 C CA . LEU A 1 224 ? -13.970 5.313 -3.462 1.00 69.38 224 LEU A CA 1
ATOM 1754 C C . LEU A 1 224 ? -13.354 6.025 -4.671 1.00 69.38 224 LEU A C 1
ATOM 1756 O O . LEU A 1 224 ? -12.705 5.383 -5.494 1.00 69.38 224 LEU A O 1
ATOM 1760 N N . PHE A 1 225 ? -13.505 7.346 -4.763 1.00 71.69 225 PHE A N 1
ATOM 1761 C CA . PHE A 1 225 ? -12.906 8.143 -5.829 1.00 71.69 225 PHE A CA 1
ATOM 1762 C C . PHE A 1 225 ? -11.377 8.059 -5.800 1.00 71.69 225 PHE A C 1
ATOM 1764 O O . PHE A 1 225 ? -10.747 7.750 -6.808 1.00 71.69 225 PHE A O 1
ATOM 1771 N N . VAL A 1 226 ? -10.765 8.257 -4.636 1.00 68.06 226 VAL A N 1
ATOM 1772 C CA . VAL A 1 226 ? -9.309 8.205 -4.487 1.00 68.06 226 VAL A CA 1
ATOM 1773 C C . VAL A 1 226 ? -8.777 6.784 -4.676 1.00 68.06 226 VAL A C 1
ATOM 1775 O O . VAL A 1 226 ? -7.731 6.610 -5.287 1.00 68.06 226 VAL A O 1
ATOM 1778 N N . SER A 1 227 ? -9.475 5.755 -4.197 1.00 55.78 227 SER A N 1
ATOM 1779 C CA . SER A 1 227 ? -9.003 4.371 -4.310 1.00 55.78 227 SER A CA 1
ATOM 1780 C C . SER A 1 227 ? -9.168 3.775 -5.707 1.00 55.78 227 SER A C 1
ATOM 1782 O O . SER A 1 227 ? -8.343 2.958 -6.103 1.00 55.78 227 SER A O 1
ATOM 1784 N N . ILE A 1 228 ? -10.213 4.155 -6.447 1.00 63.94 228 ILE A N 1
ATOM 1785 C CA . ILE A 1 228 ? -10.538 3.554 -7.751 1.00 63.94 228 ILE A CA 1
ATOM 1786 C C . ILE A 1 228 ? -10.182 4.502 -8.893 1.00 63.94 228 ILE A C 1
ATOM 1788 O O . ILE A 1 228 ? -9.483 4.117 -9.826 1.00 63.94 228 ILE A O 1
ATOM 1792 N N . PHE A 1 229 ? -10.644 5.751 -8.830 1.00 67.38 229 PHE A N 1
ATOM 1793 C CA . PHE A 1 229 ? -10.500 6.687 -9.941 1.00 67.38 229 PHE A CA 1
ATOM 1794 C C . PHE A 1 229 ? -9.134 7.364 -9.968 1.00 67.38 229 PHE A C 1
ATOM 1796 O O . PHE A 1 229 ? -8.614 7.565 -11.059 1.00 67.38 229 PHE A O 1
ATOM 1803 N N . ALA A 1 230 ? -8.508 7.673 -8.827 1.00 69.75 230 ALA A N 1
ATOM 1804 C CA . ALA A 1 230 ? -7.204 8.342 -8.855 1.00 69.75 230 ALA A CA 1
ATOM 1805 C C . ALA A 1 230 ? -6.113 7.509 -9.559 1.00 69.75 230 ALA A C 1
ATOM 1807 O O . ALA A 1 230 ? -5.450 8.070 -10.427 1.00 69.75 230 ALA A O 1
ATOM 1808 N N . PRO A 1 231 ? -5.953 6.191 -9.314 1.00 65.94 231 PRO A N 1
ATOM 1809 C CA . PRO A 1 231 ? -4.985 5.382 -10.056 1.00 65.94 231 PRO A CA 1
ATOM 1810 C C . PRO A 1 231 ? -5.287 5.317 -11.558 1.00 65.94 231 PRO A C 1
ATOM 1812 O O . PRO A 1 231 ? -4.369 5.405 -12.367 1.00 65.94 231 PRO A O 1
ATOM 1815 N N . LEU A 1 232 ? -6.567 5.209 -11.937 1.00 67.81 232 LEU A N 1
ATOM 1816 C CA . LEU A 1 232 ? -6.992 5.153 -13.340 1.00 67.81 232 LEU A CA 1
ATOM 1817 C C 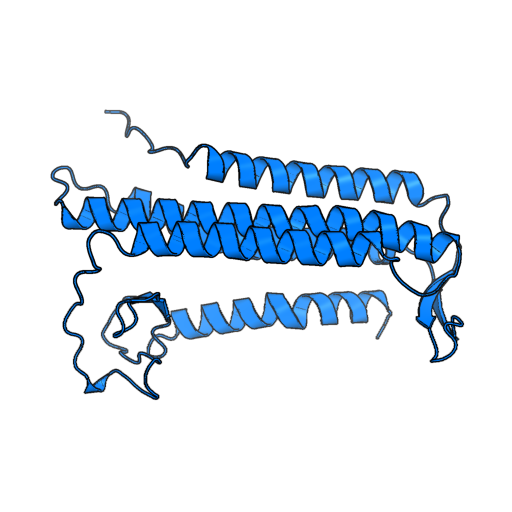. LEU A 1 232 ? -6.768 6.481 -14.068 1.00 67.81 232 LEU A C 1
ATOM 1819 O O . LEU A 1 232 ? -6.299 6.489 -15.202 1.00 67.81 232 LEU A O 1
ATOM 1823 N N . VAL A 1 233 ? -7.080 7.602 -13.418 1.00 72.38 233 VAL A N 1
ATOM 1824 C CA . VAL A 1 233 ? -6.855 8.950 -13.955 1.00 72.38 233 VAL A CA 1
ATOM 1825 C C . VAL A 1 233 ? -5.364 9.235 -14.055 1.00 72.38 233 VAL A C 1
ATOM 1827 O O . VAL A 1 233 ? -4.924 9.723 -15.086 1.00 72.38 233 VAL A O 1
ATOM 1830 N N . ILE A 1 234 ? -4.576 8.886 -13.033 1.00 72.19 234 ILE A N 1
ATOM 1831 C CA . ILE A 1 234 ? -3.115 9.005 -13.082 1.00 72.19 234 ILE A CA 1
ATOM 1832 C C . ILE A 1 234 ? -2.584 8.196 -14.261 1.00 72.19 234 ILE A C 1
ATOM 1834 O O . ILE A 1 234 ? -1.833 8.731 -15.064 1.00 72.19 234 ILE A O 1
ATOM 1838 N N . LEU A 1 235 ? -3.016 6.944 -14.419 1.00 66.38 235 LEU A N 1
ATOM 1839 C CA . LEU A 1 235 ? -2.581 6.111 -15.532 1.00 66.38 235 LEU A CA 1
ATOM 1840 C C . LEU A 1 235 ? -2.964 6.720 -16.890 1.00 66.38 235 LEU A C 1
ATOM 1842 O O . LEU A 1 235 ? -2.103 6.820 -17.751 1.00 66.38 235 LEU A O 1
ATOM 1846 N N . ARG A 1 236 ? -4.200 7.195 -17.073 1.00 70.75 236 ARG A N 1
ATOM 1847 C CA . ARG A 1 236 ? -4.636 7.851 -18.320 1.00 70.75 236 ARG A CA 1
ATOM 1848 C C . ARG A 1 236 ? -3.854 9.123 -18.636 1.00 70.75 236 ARG A C 1
ATOM 1850 O O . ARG A 1 236 ? -3.276 9.226 -19.710 1.00 70.75 236 ARG A O 1
ATOM 1857 N N . VAL A 1 237 ? -3.719 10.021 -17.660 1.00 71.44 237 VAL A N 1
ATOM 1858 C CA . VAL A 1 237 ? -2.926 11.254 -17.794 1.00 71.44 237 VAL A CA 1
ATOM 1859 C C . VAL A 1 237 ? -1.471 10.934 -18.144 1.00 71.44 237 VAL A C 1
ATOM 1861 O O . VAL A 1 237 ? -0.873 11.615 -18.972 1.00 71.44 237 VAL A O 1
ATOM 1864 N N . LEU A 1 238 ? -0.898 9.887 -17.545 1.00 68.50 238 LEU A N 1
ATOM 1865 C CA . LEU A 1 238 ? 0.462 9.433 -17.842 1.00 68.50 238 LEU A CA 1
ATOM 1866 C C . LEU A 1 238 ? 0.596 8.797 -19.230 1.00 68.50 238 LEU A C 1
ATOM 1868 O O . LEU A 1 238 ? 1.659 8.901 -19.839 1.00 68.50 238 LEU A O 1
ATOM 1872 N N . LEU A 1 239 ? -0.456 8.141 -19.719 1.00 71.38 239 LEU A N 1
ATOM 1873 C CA . LEU A 1 239 ? -0.512 7.542 -21.052 1.00 71.38 239 LEU A CA 1
ATOM 1874 C C . LEU A 1 239 ? -0.894 8.555 -22.147 1.00 71.38 239 LEU A C 1
ATOM 1876 O O . LEU A 1 239 ? -0.735 8.247 -23.325 1.00 71.38 239 LEU A O 1
ATOM 1880 N N . GLY A 1 240 ? -1.327 9.763 -21.773 1.00 60.59 240 GLY A N 1
ATOM 1881 C CA . GLY A 1 240 ? -1.776 10.796 -22.707 1.00 60.59 240 GLY A CA 1
ATOM 1882 C C . GLY A 1 240 ? -3.188 10.564 -23.257 1.00 60.59 240 GLY A C 1
ATOM 1883 O O . GLY A 1 240 ? -3.491 11.068 -24.337 1.00 60.59 240 GLY A O 1
ATOM 1884 N N . GLU A 1 241 ? -4.019 9.805 -22.532 1.00 48.56 241 GLU A N 1
ATOM 1885 C CA . GLU A 1 241 ? -5.438 9.533 -22.829 1.00 48.56 241 GLU A CA 1
ATOM 1886 C C . GLU A 1 241 ? -6.400 10.360 -21.962 1.00 48.56 241 GLU A C 1
ATOM 1888 O O . GLU A 1 241 ? -6.087 10.615 -20.773 1.00 48.56 241 GLU A O 1
#

Radius of gyration: 21.84 Å; chains: 1; bounding box: 55×38×64 Å

pLDDT: mean 79.52, std 14.17, range [36.31, 98.25]

Sequence (241 aa):
MIKRIYRPTSLTLLGVATIIAAISGTIGYIIGRAPALPSVLPVHFDHEGIADRFVRASYPIALVPVWIQLTLATVFGTIAGVLLYRTQTRRSAVEDKVTRQERERMLMAAEAISLLAAIWVAFQGLLSVRLIIMWQNMCCGLGEIYYQALVVCIVLSVVVGIRAAVYLQYPKPVVRETEDAHWKFRGIYFNPSDPALFVPLRSGLGWTLNFGRPQALLFLGVFLFVSIFAPLVILRVLLGE